Protein 6TN5 (pdb70)

Nearest PDB structures (foldseek):
  5nyi-assembly1_A  TM=1.001E+00  e=3.702E-40  Homo sapiens
  5j80-assembly1_A  TM=9.972E-01  e=3.288E-40  Homo sapiens
  6olx-assembly1_A  TM=9.906E-01  e=5.951E-40  Homo sapiens
  5h22-assembly1_A  TM=9.911E-01  e=5.608E-40  Mus musculus
  6u9a-assembly1_A  TM=9.902E-01  e=1.015E-39  Homo sapiens

B-factor: mean 17.55, std 8.77, range [8.18, 74.53]

Structure (mmCIF, N/CA/C/O backbone):
data_6TN5
#
_entry.id   6TN5
#
_cell.length_a   65.720
_cell.length_b   89.530
_cell.length_c   100.025
_cell.angle_alpha   90.000
_cell.angle_beta   90.000
_cell.angle_gamma   90.000
#
_symmetry.space_group_name_H-M   'I 2 2 2'
#
loop_
_entity.id
_entity.type
_entity.pdbx_description
1 polymer 'Heat shock protein HSP 90-alpha'
2 non-polymer ~{N}-(4-aminocarbonylphenyl)-~{N}-methyl-2,4-bis(oxidanyl)benzamide
3 non-polymer 'CHLORIDE ION'
4 water water
#
loop_
_atom_site.group_PDB
_atom_site.id
_atom_site.type_symbol
_atom_site.label_atom_id
_atom_site.label_alt_id
_atom_site.label_comp_id
_atom_site.label_asym_id
_atom_site.label_entity_id
_atom_site.label_seq_id
_atom_site.pdbx_PDB_ins_code
_atom_site.Cartn_x
_atom_site.Cartn_y
_atom_site.Cartn_z
_atom_site.occupancy
_atom_site.B_iso_or_equiv
_atom_site.auth_seq_id
_atom_site.auth_comp_id
_atom_site.auth_asym_id
_atom_site.auth_atom_id
_atom_site.pdbx_PDB_model_num
ATOM 1 N N . GLU A 1 10 ? 39.346 27.510 40.161 1.000 41.330 16 GLU AAA N 1
ATOM 2 C CA . GLU A 1 10 ? 38.151 27.295 39.295 1.000 38.480 16 GLU AAA CA 1
ATOM 3 C C . GLU A 1 10 ? 38.573 26.670 37.954 1.000 28.950 16 GLU AAA C 1
ATOM 4 O O . GLU A 1 10 ? 37.914 25.686 37.610 1.000 30.430 16 GLU AAA O 1
ATOM 16 N N . VAL A 1 11 ? 39.566 27.189 37.204 1.000 20.680 17 VAL AAA N 1
ATOM 17 C CA . VAL A 1 11 ? 39.861 26.597 35.847 1.000 17.130 17 VAL AAA CA 1
ATOM 18 C C . VAL A 1 11 ? 41.190 25.913 35.916 1.000 16.980 17 VAL AAA C 1
ATOM 19 O O . VAL A 1 11 ? 42.188 26.589 36.236 1.000 17.520 17 VAL AAA O 1
ATOM 32 N N . GLU A 1 12 ? 41.284 24.636 35.624 1.000 12.710 18 GLU AAA N 1
ATOM 33 C CA . GLU A 1 12 ? 42.543 23.877 35.537 1.000 12.500 18 GLU AAA CA 1
ATOM 34 C C . GLU A 1 12 ? 42.951 23.779 34.075 1.000 11.630 18 GLU AAA C 1
ATOM 35 O O . GLU A 1 12 ? 42.110 23.396 33.207 1.000 11.610 18 GLU AAA O 1
ATOM 47 N N . THR A 1 13 ? 44.215 24.022 33.762 1.000 11.280 19 THR AAA N 1
ATOM 48 C CA . THR A 1 13 ? 44.784 23.922 32.432 1.000 10.220 19 THR AAA CA 1
ATOM 49 C C . THR A 1 13 ? 45.750 22.781 32.410 1.000 10.040 19 THR AAA C 1
ATOM 50 O O . THR A 1 13 ? 46.639 22.689 33.285 1.000 10.280 19 THR AAA O 1
ATOM 61 N N . PHE A 1 14 ? 45.597 21.907 31.398 1.000 10.090 20 PHE AAA N 1
ATOM 62 C CA . PHE A 1 14 ? 46.409 20.705 31.234 1.000 10.090 20 PHE AAA CA 1
ATOM 63 C C . PHE A 1 14 ? 47.072 20.733 29.863 1.000 9.510 20 PHE AAA C 1
ATOM 64 O O . PHE A 1 14 ? 46.492 21.239 28.891 1.000 10.610 20 PHE AAA O 1
ATOM 81 N N . ALA A 1 15 ? 48.236 20.126 29.788 1.000 9.670 21 ALA AAA N 1
ATOM 82 C CA . ALA A 1 15 ? 48.889 19.828 28.517 1.000 9.800 21 ALA AAA CA 1
ATOM 83 C C . ALA A 1 15 ? 48.372 18.491 27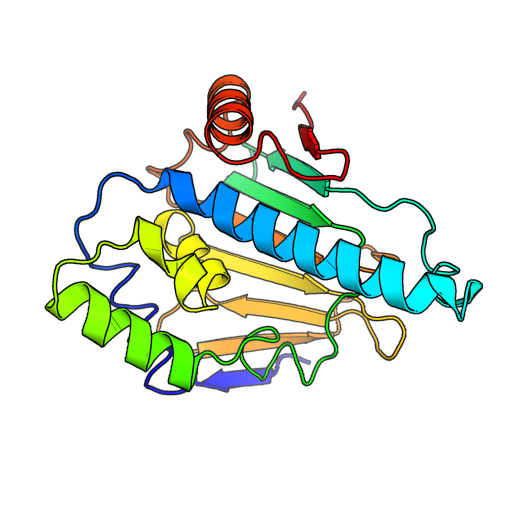.957 1.000 10.190 21 ALA AAA C 1
ATOM 84 O O . ALA A 1 15 ? 48.308 17.510 28.663 1.000 11.760 21 ALA AAA O 1
ATOM 91 N N . PHE A 1 16 ? 48.034 18.512 26.669 1.000 10.390 22 PHE AAA N 1
ATOM 92 C CA . PHE A 1 16 ? 47.815 17.214 25.998 1.000 10.560 22 PHE AAA CA 1
ATOM 93 C C . PHE A 1 16 ? 49.083 16.383 26.058 1.000 11.480 22 PHE AAA C 1
ATOM 94 O O . PHE A 1 16 ? 50.197 16.960 25.917 1.000 12.430 22 PHE AAA O 1
ATOM 111 N N . GLN A 1 17 ? 48.948 15.091 26.169 1.000 11.250 23 GLN AAA N 1
ATOM 112 C CA . GLN A 1 17 ? 50.088 14.213 25.880 1.000 12.310 23 GLN AAA CA 1
ATOM 113 C C . GLN A 1 17 ? 50.617 14.530 24.498 1.000 12.380 23 GLN AAA C 1
ATOM 114 O O . GLN A 1 17 ? 49.863 14.886 23.593 1.000 11.940 23 GLN AAA O 1
ATOM 128 N N . ALA A 1 18 ? 51.937 14.402 24.268 1.000 14.080 24 ALA AAA N 1
ATOM 129 C CA . ALA A 1 18 ? 52.547 14.813 23.003 1.000 14.370 24 ALA AAA CA 1
ATOM 130 C C . ALA A 1 18 ? 51.897 14.098 21.806 1.000 12.760 24 ALA AAA C 1
ATOM 131 O O . ALA A 1 18 ? 51.702 14.722 20.805 1.000 13.510 24 ALA AAA O 1
ATOM 138 N N . GLU A 1 19 ? 51.523 12.866 21.979 1.000 13.720 25 GLU AAA N 1
ATOM 139 C CA . GLU A 1 19 ? 50.963 12.090 20.861 1.000 14.810 25 GLU AAA CA 1
ATOM 140 C C . GLU A 1 19 ? 49.592 12.625 20.461 1.000 13.270 25 GLU AAA C 1
ATOM 141 O O . GLU A 1 19 ? 49.248 12.626 19.294 1.000 12.910 25 GLU AAA O 1
ATOM 153 N N . ILE A 1 20 ? 48.850 13.105 21.439 1.000 12.200 26 ILE AAA N 1
ATOM 154 C CA . ILE A 1 20 ? 47.511 13.665 21.197 1.000 11.630 26 ILE AAA CA 1
ATOM 155 C C . ILE A 1 20 ? 47.653 15.033 20.532 1.000 10.670 26 ILE AAA C 1
ATOM 156 O O . ILE A 1 20 ? 46.909 15.378 19.620 1.000 11.040 26 ILE AAA O 1
ATOM 172 N N . ALA A 1 21 ? 48.593 15.815 21.015 1.000 10.810 27 ALA AAA N 1
ATOM 173 C CA . ALA A 1 21 ? 48.872 17.081 20.345 1.000 10.810 27 ALA AAA CA 1
ATOM 174 C C . ALA A 1 21 ? 49.259 16.844 18.876 1.000 11.320 27 ALA AAA C 1
ATOM 175 O O . ALA A 1 21 ? 48.810 17.569 18.026 1.000 11.880 27 ALA AAA O 1
ATOM 182 N N . GLN A 1 22 ? 50.054 15.844 18.638 1.000 12.010 28 GLN AAA N 1
ATOM 183 C CA A GLN A 1 22 ? 50.430 15.562 17.239 0.500 12.370 28 GLN AAA CA 1
ATOM 184 C CA B GLN A 1 22 ? 50.463 15.414 17.274 0.500 13.270 28 GLN AAA CA 1
ATOM 185 C C . GLN A 1 22 ? 49.225 15.067 16.424 1.000 12.950 28 GLN AAA C 1
ATOM 186 O O . GLN A 1 22 ? 49.124 15.532 15.289 1.000 13.720 28 GLN AAA O 1
ATOM 212 N N . LEU A 1 23 ? 48.342 14.259 17.012 1.000 11.770 29 LEU AAA N 1
ATOM 213 C CA . LEU A 1 23 ? 47.087 13.853 16.327 1.000 12.260 29 LEU AAA CA 1
ATOM 214 C C . LEU A 1 23 ? 46.304 15.084 15.939 1.000 11.890 29 LEU AAA C 1
ATOM 215 O O . LEU A 1 23 ? 45.825 15.275 14.820 1.000 12.570 29 LEU AAA O 1
ATOM 231 N N . MET A 1 24 ? 46.128 15.999 16.890 1.000 10.700 30 MET AAA N 1
ATOM 232 C CA . MET A 1 24 ? 45.322 17.183 16.629 1.000 11.050 30 MET AAA CA 1
ATOM 233 C C . MET A 1 24 ? 45.945 18.023 15.522 1.000 12.060 30 MET AAA C 1
ATOM 234 O O . MET A 1 24 ? 45.221 18.570 14.688 1.000 12.320 30 MET AAA O 1
ATOM 248 N N . SER A 1 25 ? 47.258 18.267 15.586 1.000 13.320 31 SER AAA N 1
ATOM 249 C CA A SER A 1 25 ? 47.991 19.021 14.541 0.330 12.710 31 SER AAA CA 1
ATOM 250 C CA B SER A 1 25 ? 47.837 19.127 14.525 0.330 13.130 31 SER AAA CA 1
ATOM 251 C CA C SER A 1 25 ? 48.026 19.002 14.549 0.330 13.920 31 SER AAA CA 1
ATOM 252 C C . SER A 1 25 ? 47.797 18.385 13.168 1.000 12.950 31 SER AAA C 1
ATOM 253 O O . SER A 1 25 ? 47.574 19.129 12.209 1.000 14.310 31 SER AAA O 1
ATOM 273 N N . LEU A 1 26 ? 47.856 17.080 13.141 1.000 12.980 32 LEU AAA N 1
ATOM 274 C CA . LEU A 1 26 ? 47.686 16.340 11.848 1.000 14.410 32 LEU AAA CA 1
ATOM 275 C C . LEU A 1 26 ? 46.277 16.603 11.321 1.000 16.140 32 LE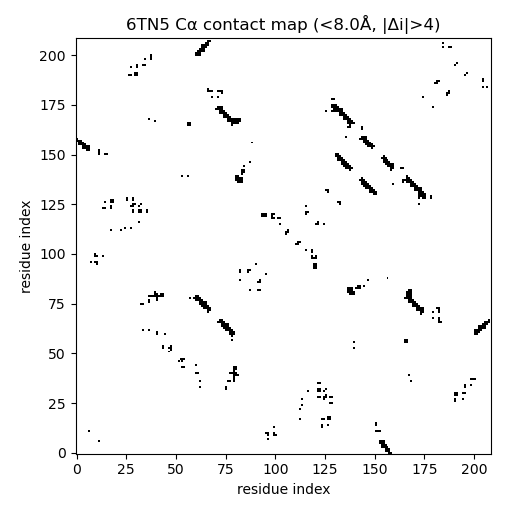U AAA C 1
ATOM 276 O O . LEU A 1 26 ? 46.077 16.935 10.143 1.000 16.460 32 LEU AAA O 1
ATOM 292 N N . ILE A 1 27 ? 45.267 16.537 12.179 1.000 13.020 33 ILE AAA N 1
ATOM 293 C CA . ILE A 1 27 ? 43.858 16.754 11.761 1.000 13.760 33 ILE AAA CA 1
ATOM 294 C C . ILE A 1 27 ? 43.686 18.177 11.303 1.000 13.680 33 ILE AAA C 1
ATOM 295 O O . ILE A 1 27 ? 42.966 18.438 10.308 1.000 13.530 33 ILE AAA O 1
ATOM 311 N N . ILE A 1 28 ? 44.285 19.153 11.967 1.000 13.590 34 ILE AAA N 1
ATOM 312 C CA . ILE A 1 28 ? 44.114 20.579 11.635 1.000 14.590 34 ILE AAA CA 1
ATOM 313 C C . ILE A 1 28 ? 44.906 20.959 10.388 1.000 15.540 34 ILE AAA C 1
ATOM 314 O O . ILE A 1 28 ? 44.402 21.847 9.659 1.000 18.350 34 ILE AAA O 1
ATOM 330 N N . ASN A 1 29 ? 46.073 20.367 10.191 1.000 16.500 35 ASN AAA N 1
ATOM 331 C CA . ASN A 1 29 ? 47.000 20.908 9.152 1.000 17.760 35 ASN AAA CA 1
ATOM 332 C C . ASN A 1 29 ? 46.968 20.106 7.873 1.000 20.650 35 ASN AAA C 1
ATOM 333 O O . ASN A 1 29 ? 47.437 20.668 6.849 1.000 23.730 35 ASN AAA O 1
ATOM 344 N N . THR A 1 30 ? 46.488 18.888 7.853 1.000 16.090 36 THR AAA N 1
ATOM 345 C CA . THR A 1 30 ? 46.495 18.014 6.654 1.000 17.020 36 THR AAA CA 1
ATOM 346 C C . THR A 1 30 ? 45.451 18.547 5.683 1.000 17.740 36 THR AAA C 1
ATOM 347 O O . THR A 1 30 ? 44.301 18.763 6.077 1.000 16.180 36 THR AAA O 1
ATOM 358 N N . PHE A 1 31 ? 45.794 18.625 4.403 1.000 17.470 37 PHE AAA N 1
ATOM 359 C CA . PHE A 1 31 ? 44.793 18.904 3.354 1.000 16.050 37 PHE AAA CA 1
ATOM 360 C C . PHE A 1 31 ? 43.988 17.633 3.143 1.000 14.720 37 PHE AAA C 1
ATOM 361 O O . PHE A 1 31 ? 44.469 16.537 2.809 1.000 16.790 37 PHE AAA O 1
ATOM 378 N N . TYR A 1 32 ? 42.683 17.765 3.461 1.000 14.660 38 TYR AAA N 1
ATOM 379 C CA A TYR A 1 32 ? 41.779 16.616 3.420 0.500 13.670 38 TYR AAA CA 1
ATOM 380 C CA B TYR A 1 32 ? 41.764 16.601 3.434 0.500 15.120 38 TYR AAA CA 1
ATOM 381 C C . TYR A 1 32 ? 40.345 17.142 3.289 1.000 13.380 38 TYR AAA C 1
ATOM 382 O O . TYR A 1 32 ? 39.742 17.715 4.231 1.000 14.500 38 TYR AAA O 1
ATOM 416 N N . SER A 1 33 ? 39.692 16.931 2.140 1.000 12.680 39 SER AAA N 1
ATOM 417 C CA . SER A 1 33 ? 38.453 17.608 1.786 1.000 11.820 39 SER AAA CA 1
ATOM 418 C C . SER A 1 33 ? 37.254 16.963 2.461 1.000 11.270 39 SER AAA C 1
ATOM 419 O O . SER A 1 33 ? 36.280 17.721 2.655 1.000 12.560 39 SER AAA O 1
ATOM 427 N N . ASN A 1 34 ? 37.294 15.706 2.813 1.000 11.620 40 ASN AAA N 1
ATOM 428 C CA . ASN A 1 34 ? 36.110 14.930 3.284 1.000 12.220 40 ASN AAA CA 1
ATOM 429 C C . ASN A 1 34 ? 35.873 15.166 4.801 1.000 10.690 40 ASN AAA C 1
ATOM 430 O O . ASN A 1 34 ? 35.854 14.219 5.564 1.000 11.780 40 ASN AAA O 1
ATOM 441 N N . LYS A 1 35 ? 35.697 16.425 5.123 1.000 10.490 41 LYS AAA N 1
ATOM 442 C CA . LYS A 1 35 ? 35.539 16.824 6.547 1.000 10.780 41 LYS AAA CA 1
ATOM 443 C C . LYS A 1 35 ? 34.231 16.328 7.147 1.000 11.430 41 LYS AAA C 1
ATOM 444 O O . LYS A 1 35 ? 34.194 16.214 8.409 1.000 11.160 41 LYS AAA O 1
ATOM 463 N N . GLU A 1 36 ? 33.213 16.048 6.382 1.000 10.800 42 GLU AAA N 1
ATOM 464 C CA . GLU A 1 36 ? 31.885 15.763 6.934 1.000 10.990 42 GLU AAA CA 1
ATOM 465 C C . GLU A 1 36 ? 31.890 14.560 7.845 1.000 10.450 42 GLU AAA C 1
ATOM 466 O O . GLU A 1 36 ? 30.919 14.400 8.601 1.000 10.720 42 GLU AAA O 1
ATOM 478 N N . ILE A 1 37 ? 32.847 13.682 7.771 1.000 10.850 43 ILE AAA N 1
ATOM 479 C CA . ILE A 1 37 ? 32.892 12.489 8.613 1.000 10.920 43 ILE AAA CA 1
ATOM 480 C C . ILE A 1 37 ? 32.995 12.853 10.100 1.000 9.490 43 ILE AAA C 1
ATOM 481 O O . ILE A 1 37 ? 32.750 11.952 10.933 1.000 9.820 43 ILE AAA O 1
ATOM 497 N N . PHE A 1 38 ? 33.314 14.084 10.452 1.000 8.910 44 PHE AAA N 1
ATOM 498 C CA . PHE A 1 38 ? 33.324 14.428 11.902 1.000 9.710 44 PHE AAA CA 1
ATOM 499 C C . PHE A 1 38 ? 31.993 14.065 12.544 1.000 8.820 44 PHE AAA C 1
ATOM 500 O O . PHE A 1 38 ? 31.969 13.600 13.712 1.000 9.620 44 PHE AAA O 1
ATOM 517 N N . LEU A 1 39 ? 30.895 14.248 11.807 1.000 8.720 45 LEU AAA N 1
ATOM 518 C CA . LEU A 1 39 ? 29.593 14.114 12.456 1.000 8.760 45 LEU AAA CA 1
ATOM 519 C C . LEU A 1 39 ? 29.319 12.640 12.709 1.000 9.560 45 LEU AAA C 1
ATOM 520 O O . LEU A 1 39 ? 28.825 12.254 13.776 1.000 10.600 45 LEU AAA O 1
ATOM 536 N N . ARG A 1 40 ? 29.697 11.776 11.773 1.000 10.350 46 ARG AAA N 1
ATOM 537 C CA . ARG A 1 40 ? 29.565 10.339 11.987 1.000 10.810 46 ARG AAA CA 1
ATOM 538 C C . ARG A 1 40 ? 30.354 9.894 13.208 1.000 10.090 46 ARG AAA C 1
ATOM 539 O O . ARG A 1 40 ? 29.895 9.025 13.947 1.000 10.180 46 ARG AAA O 1
ATOM 560 N N . GLU A 1 41 ? 31.556 10.435 13.360 1.000 9.120 47 GLU AAA N 1
ATOM 561 C CA . GLU A 1 41 ? 32.408 10.008 14.454 1.000 9.530 47 GLU AAA CA 1
ATOM 562 C C . GLU A 1 41 ? 31.812 10.415 15.797 1.000 8.580 47 GLU AAA C 1
ATOM 563 O O . GLU A 1 41 ? 31.881 9.637 16.739 1.000 9.570 47 GLU AAA O 1
ATOM 575 N N . LEU A 1 42 ? 31.285 11.632 15.872 1.000 8.610 48 LEU AAA N 1
ATOM 576 C CA . LEU A 1 42 ? 30.705 12.096 17.154 1.000 8.950 48 LEU AAA CA 1
ATOM 577 C C . LEU A 1 42 ? 29.399 11.374 17.431 1.000 8.890 48 LEU AAA C 1
ATOM 578 O O . LEU A 1 42 ? 29.141 10.992 18.590 1.000 9.400 48 LEU AAA O 1
ATOM 594 N N . ILE A 1 43 ? 28.585 11.104 16.410 1.000 9.190 49 ILE AAA N 1
ATOM 595 C CA . ILE A 1 43 ? 27.353 10.303 16.618 1.000 9.520 49 ILE AAA CA 1
ATOM 596 C C . ILE A 1 43 ? 27.731 8.896 17.038 1.000 9.590 49 ILE AAA C 1
ATOM 597 O O . ILE A 1 43 ? 27.048 8.313 17.913 1.000 9.760 49 ILE AAA O 1
ATOM 613 N N . SER A 1 44 ? 28.780 8.319 16.451 1.000 9.100 50 SER AAA N 1
ATOM 614 C CA . SER A 1 44 ? 29.242 6.979 16.877 1.000 10.230 50 SER AAA CA 1
ATOM 615 C C . SER A 1 44 ? 29.603 6.993 18.363 1.000 10.350 50 SER AAA C 1
ATOM 616 O O . SER A 1 44 ? 29.258 6.086 19.100 1.000 10.130 50 SER AAA O 1
ATOM 624 N N . ASN A 1 45 ? 30.378 7.987 18.790 1.000 9.680 51 ASN AAA N 1
ATOM 625 C CA . ASN A 1 45 ? 30.717 8.067 20.217 1.000 10.000 51 ASN AAA CA 1
ATOM 626 C C . ASN A 1 45 ? 29.468 8.144 21.106 1.000 9.680 51 ASN AAA C 1
ATOM 627 O O . ASN A 1 45 ? 29.382 7.487 22.109 1.000 9.330 51 ASN AAA O 1
ATOM 638 N N . SER A 1 46 ? 28.515 8.965 20.688 1.000 8.850 52 SER AAA N 1
ATOM 639 C CA . SER A 1 46 ? 27.255 9.089 21.425 1.000 9.230 52 SER AAA CA 1
ATOM 640 C C . SER A 1 46 ? 26.560 7.742 21.504 1.000 10.130 52 SER AAA C 1
ATOM 641 O O . SER A 1 46 ? 26.068 7.387 22.592 1.000 10.040 52 SER AAA O 1
AT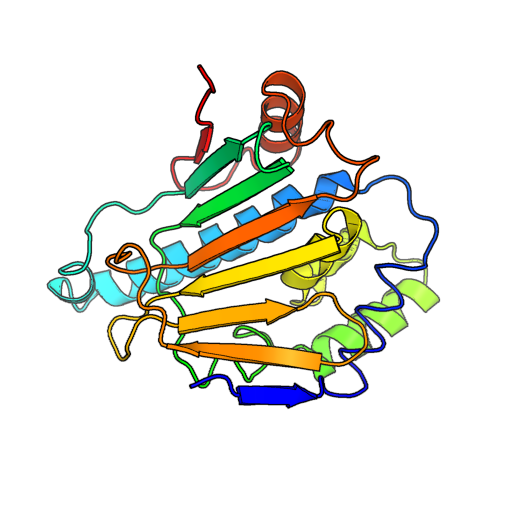OM 649 N N . SER A 1 47 ? 26.443 7.053 20.373 1.000 9.250 53 SER AAA N 1
ATOM 650 C CA . SER A 1 47 ? 25.779 5.721 20.355 1.000 10.480 53 SER AAA CA 1
ATOM 651 C C . SER A 1 47 ? 26.523 4.798 21.332 1.000 10.180 53 SER AAA C 1
ATOM 652 O O . SER A 1 47 ? 25.8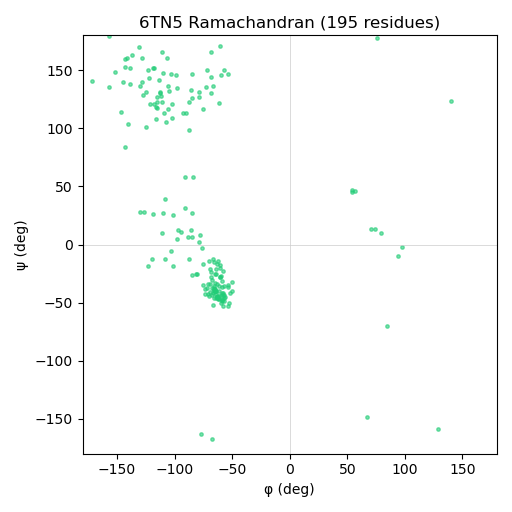76 4.063 22.090 1.000 10.500 53 SER AAA O 1
ATOM 660 N N . ASP A 1 48 ? 27.843 4.809 21.329 1.000 10.080 54 ASP AAA N 1
ATOM 661 C CA . ASP A 1 48 ? 28.561 3.920 22.214 1.000 10.770 54 ASP AAA CA 1
ATOM 662 C C . ASP A 1 48 ? 28.285 4.270 23.683 1.000 10.940 54 ASP AAA C 1
ATOM 663 O O . ASP A 1 48 ? 28.151 3.373 24.539 1.000 11.210 54 ASP AAA O 1
ATOM 672 N N . ALA A 1 49 ? 28.217 5.550 24.014 1.000 9.700 55 ALA AAA N 1
ATOM 673 C CA . ALA A 1 49 ? 27.893 5.983 25.368 1.000 9.850 55 ALA AAA CA 1
ATOM 674 C C . ALA A 1 49 ? 26.477 5.619 25.787 1.000 9.270 55 ALA AAA C 1
ATOM 675 O O . ALA A 1 49 ? 26.213 5.275 26.940 1.000 9.730 55 ALA AAA O 1
ATOM 682 N N . LEU A 1 50 ? 25.564 5.679 24.845 1.000 9.380 56 LEU AAA N 1
ATOM 683 C CA . LEU A 1 50 ? 24.165 5.293 25.082 1.000 10.350 56 LEU AAA CA 1
ATOM 684 C C . LEU A 1 50 ? 24.099 3.767 25.291 1.000 10.180 56 LEU AAA C 1
ATOM 685 O O . LEU A 1 50 ? 23.405 3.331 26.206 1.000 10.620 56 LEU AAA O 1
ATOM 701 N N . ASP A 1 51 ? 24.845 3.005 24.517 1.000 10.040 57 ASP AAA N 1
ATOM 702 C CA . ASP A 1 51 ? 24.846 1.534 24.726 1.000 10.400 57 ASP AAA CA 1
ATOM 703 C C . ASP A 1 51 ? 25.370 1.264 26.132 1.000 11.120 57 ASP AAA C 1
ATOM 704 O O . ASP A 1 51 ? 24.875 0.311 26.796 1.000 11.480 57 ASP AAA O 1
ATOM 713 N N . LYS A 1 52 ? 26.381 1.977 26.623 1.000 10.630 58 LYS AAA N 1
ATOM 714 C CA . LYS A 1 52 ? 26.966 1.717 27.941 1.000 11.750 58 LYS AAA CA 1
ATOM 715 C C . LYS A 1 52 ? 25.970 1.971 29.047 1.000 10.870 58 LYS AAA C 1
ATOM 716 O O . LYS A 1 52 ? 25.790 1.080 29.930 1.000 12.640 58 LYS AAA O 1
ATOM 735 N N . ILE A 1 53 ? 25.226 3.067 29.049 1.000 11.310 59 ILE AAA N 1
ATOM 736 C CA . ILE A 1 53 ? 24.229 3.262 30.111 1.000 12.070 59 ILE AAA CA 1
ATOM 737 C C . ILE A 1 53 ? 23.070 2.295 29.917 1.000 12.170 59 ILE AAA C 1
ATOM 738 O O . ILE A 1 53 ? 22.582 1.817 30.946 1.000 13.400 59 ILE AAA O 1
ATOM 754 N N . ARG A 1 54 ? 22.694 1.956 28.720 1.000 11.720 60 ARG AAA N 1
ATOM 755 C CA . ARG A 1 54 ? 21.660 0.927 28.508 1.000 12.580 60 ARG AAA CA 1
ATOM 756 C C . ARG A 1 54 ? 22.129 -0.351 29.176 1.000 13.150 60 ARG AAA C 1
ATOM 757 O O . ARG A 1 54 ? 21.329 -0.978 29.921 1.000 13.840 60 ARG AAA O 1
ATOM 778 N N . TYR A 1 55 ? 23.311 -0.815 28.891 1.000 11.840 61 TYR AAA N 1
ATOM 779 C CA . TYR A 1 55 ? 23.755 -2.113 29.426 1.000 12.760 61 TYR AAA CA 1
ATOM 780 C C . TYR A 1 55 ? 23.756 -2.001 30.934 1.000 14.120 61 TYR AAA C 1
ATOM 781 O O . TYR A 1 55 ? 23.293 -2.960 31.595 1.000 14.460 61 TYR AAA O 1
ATOM 799 N N . GLU A 1 56 ? 24.300 -0.963 31.534 1.000 13.650 62 GLU AAA N 1
ATOM 800 C CA . GLU A 1 56 ? 24.308 -0.842 33.031 1.000 15.330 62 GLU AAA CA 1
ATOM 801 C C . GLU A 1 56 ? 22.875 -0.853 33.545 1.000 15.520 62 GLU AAA C 1
ATOM 802 O O . GLU A 1 56 ? 22.614 -1.537 34.615 1.000 16.710 62 GLU AAA O 1
ATOM 814 N N . SER A 1 57 ? 21.921 -0.269 32.878 1.000 14.540 63 SER AAA N 1
ATOM 815 C CA . SER A 1 57 ? 20.528 -0.171 33.359 1.000 16.460 63 SER AAA CA 1
ATOM 816 C C . SER A 1 57 ? 19.861 -1.553 33.350 1.000 17.890 63 SER AAA C 1
ATOM 817 O O . SER A 1 57 ? 18.849 -1.731 34.043 1.000 18.260 63 SER AAA O 1
ATOM 825 N N . LEU A 1 58 ? 20.354 -2.517 32.593 1.000 15.830 64 LEU AAA N 1
ATOM 826 C CA . LEU A 1 58 ? 19.675 -3.836 32.477 1.000 17.900 64 LEU AAA CA 1
ATOM 827 C C . LEU A 1 58 ? 19.676 -4.505 33.841 1.000 20.920 64 LEU AAA C 1
ATOM 828 O O . LEU A 1 58 ? 18.717 -5.259 34.119 1.000 24.100 64 LEU AAA O 1
ATOM 844 N N . THR A 1 59 ? 20.699 -4.309 34.621 1.000 19.370 65 THR AAA N 1
ATOM 845 C CA . THR A 1 59 ? 20.837 -4.951 35.950 1.000 23.100 65 THR AAA CA 1
ATOM 846 C C . THR A 1 59 ? 20.639 -3.945 37.081 1.000 26.660 65 THR AAA C 1
ATOM 847 O O . THR A 1 59 ? 20.452 -4.389 38.219 1.000 26.830 65 THR AAA O 1
ATOM 858 N N . ASP A 1 60 ? 20.621 -2.641 36.811 1.000 24.160 66 ASP AAA N 1
ATOM 859 C CA . ASP A 1 60 ? 20.405 -1.595 37.852 1.000 22.220 66 ASP AAA CA 1
ATOM 860 C C . ASP A 1 60 ? 19.568 -0.480 37.254 1.000 22.510 66 ASP AAA C 1
ATOM 861 O O . ASP A 1 60 ? 20.135 0.514 36.740 1.000 21.760 66 ASP AAA O 1
ATOM 870 N N . PRO A 1 61 ? 18.227 -0.602 37.238 1.000 23.960 67 PRO AAA N 1
ATOM 871 C CA . PRO A 1 61 ? 17.384 0.393 36.607 1.000 24.210 67 PRO AAA CA 1
ATOM 872 C C . PRO A 1 61 ? 17.605 1.784 37.215 1.000 21.190 67 PRO AAA C 1
ATOM 873 O O . PRO A 1 61 ? 17.238 2.712 36.555 1.000 22.170 67 PRO AAA O 1
ATOM 884 N N . SER A 1 62 ? 18.108 1.886 38.446 1.000 22.790 68 SER AAA N 1
ATOM 885 C CA . SER A 1 62 ? 18.274 3.191 39.140 1.000 21.490 68 SER AAA CA 1
ATOM 886 C C . SER A 1 62 ? 19.329 4.022 38.401 1.000 19.240 68 SER AAA C 1
ATOM 887 O O . SER A 1 62 ? 19.381 5.247 38.589 1.000 19.130 68 SER AAA O 1
ATOM 895 N N . LYS A 1 63 ? 20.102 3.376 37.520 1.000 19.400 69 LYS AAA N 1
ATOM 896 C CA . LYS A 1 63 ? 21.097 4.118 36.693 1.000 18.690 69 LYS AAA CA 1
ATOM 897 C C . LYS A 1 63 ? 20.357 5.082 35.768 1.000 17.250 69 LYS AAA C 1
ATOM 898 O O . LYS A 1 63 ? 21.012 6.040 35.286 1.000 16.870 69 LYS AAA O 1
ATOM 917 N N . LEU A 1 64 ? 19.097 4.899 35.463 1.000 15.840 70 LEU AAA N 1
ATOM 918 C CA . LEU A 1 64 ? 18.304 5.791 34.603 1.000 17.120 70 LEU AAA CA 1
ATOM 919 C C . LEU A 1 64 ? 17.467 6.781 35.423 1.000 15.250 70 LEU AAA C 1
ATOM 920 O O . LEU A 1 64 ? 16.773 7.546 34.810 1.000 17.750 70 LEU AAA O 1
ATOM 936 N N . ASP A 1 65 ? 17.739 6.893 36.717 1.000 18.910 71 ASP AAA N 1
ATOM 937 C CA . ASP A 1 65 ? 17.021 7.909 37.540 1.000 18.990 71 ASP AAA CA 1
ATOM 938 C C . ASP A 1 65 ? 17.392 9.324 37.065 1.000 18.800 71 ASP AAA C 1
ATOM 939 O O . ASP A 1 65 ? 16.607 10.226 37.202 1.000 20.740 71 ASP AAA O 1
ATOM 948 N N . SER A 1 66 ? 18.574 9.478 36.446 1.000 17.320 72 SER AAA N 1
ATOM 949 C CA . SER A 1 66 ? 19.105 10.742 35.884 1.000 17.740 72 SER AAA CA 1
ATOM 950 C C . SER A 1 66 ? 18.587 10.995 34.471 1.000 17.550 72 SER AAA C 1
ATOM 951 O O . SER A 1 66 ? 19.041 11.945 33.822 1.000 21.470 72 SER AAA O 1
ATOM 959 N N . GLY A 1 67 ? 17.670 10.182 33.978 1.000 16.380 73 GLY AAA N 1
ATOM 960 C CA . GLY A 1 67 ? 16.980 10.337 32.709 1.000 18.860 73 GLY AAA CA 1
ATOM 961 C C . GLY A 1 67 ? 16.802 9.008 31.976 1.000 20.100 73 GLY AAA C 1
ATOM 962 O O . GLY A 1 67 ? 17.757 8.294 31.769 1.000 16.790 73 GLY AAA O 1
ATOM 966 N N . LYS A 1 68 ? 15.574 8.625 31.643 1.000 18.740 74 LYS AAA N 1
ATOM 967 C CA . LYS A 1 68 ? 15.278 7.328 31.026 1.000 19.700 74 LYS AAA CA 1
ATOM 968 C C . LYS A 1 68 ? 15.463 7.394 29.499 1.000 16.980 74 LYS AAA C 1
ATOM 969 O O . LYS A 1 68 ? 15.714 6.374 28.876 1.000 19.250 74 LYS AAA O 1
ATOM 978 N N . GLU A 1 69 ? 15.318 8.569 28.917 1.000 17.050 75 GLU AAA N 1
ATOM 979 C CA . GLU A 1 69 ? 15.312 8.658 27.450 1.000 16.730 75 GLU AAA CA 1
ATOM 980 C C . GLU A 1 69 ? 16.754 8.588 26.914 1.000 14.270 75 GLU AAA C 1
ATOM 981 O O . GLU A 1 69 ? 17.579 9.294 27.431 1.000 16.910 75 GLU AAA O 1
ATOM 993 N N . LEU A 1 70 ? 16.982 7.701 26.001 1.000 12.280 76 LEU AAA N 1
ATOM 994 C CA . LEU A 1 70 ? 18.286 7.457 25.355 1.000 12.440 76 LEU AAA CA 1
ATOM 995 C C . LEU A 1 70 ? 18.225 7.988 23.943 1.000 11.070 76 LEU AAA C 1
ATOM 996 O O . LEU A 1 70 ? 17.592 7.420 23.072 1.000 12.440 76 LEU AAA O 1
ATOM 1012 N N . HIS A 1 71 ? 18.864 9.121 23.677 1.000 10.760 77 HIS AAA N 1
ATOM 1013 C CA A HIS A 1 71 ? 18.807 9.689 22.320 0.500 10.540 77 HIS AAA CA 1
ATOM 1014 C CA B HIS A 1 71 ? 18.675 9.861 22.408 0.500 10.880 77 HIS AAA CA 1
ATOM 1015 C C . HIS A 1 71 ? 19.901 10.736 22.113 1.000 9.540 77 HIS AAA C 1
ATOM 1016 O O . HIS A 1 71 ? 20.701 10.985 23.022 1.000 9.700 77 HIS AAA O 1
ATOM 1044 N N .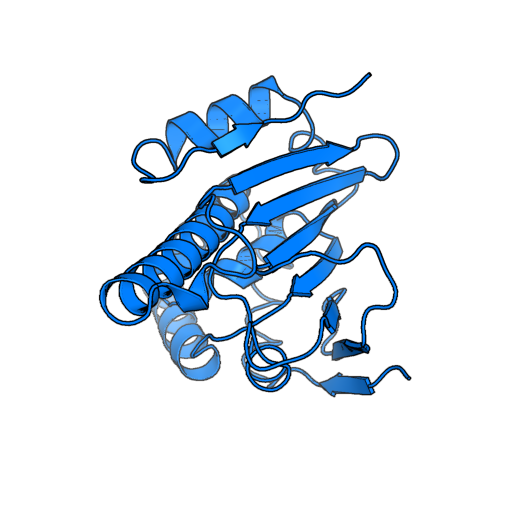 ILE A 1 72 ? 19.908 11.237 20.912 1.000 8.930 78 ILE AAA N 1
ATOM 1045 C CA . ILE A 1 72 ? 20.890 12.173 20.375 1.000 8.750 78 ILE AAA CA 1
ATOM 1046 C C . ILE A 1 72 ? 20.174 13.381 19.787 1.000 8.740 78 ILE AAA C 1
ATOM 1047 O O . ILE A 1 72 ? 19.293 13.185 18.948 1.000 10.510 78 ILE AAA O 1
ATOM 1063 N N . ASN A 1 73 ? 20.561 14.579 20.176 1.000 8.770 79 ASN AAA N 1
ATOM 1064 C CA . ASN A 1 73 ? 20.055 15.810 19.560 1.000 8.560 79 ASN AAA CA 1
ATOM 1065 C C . ASN A 1 73 ? 21.170 16.509 18.823 1.000 8.180 79 ASN AAA C 1
ATOM 1066 O O . ASN A 1 73 ? 22.290 16.581 19.373 1.000 9.300 79 ASN AAA O 1
ATOM 1077 N N . LEU A 1 74 ? 20.844 17.065 17.695 1.000 8.540 80 LEU AAA N 1
ATOM 1078 C CA . LEU A 1 74 ? 21.763 17.867 16.870 1.000 8.310 80 LEU AAA CA 1
ATOM 1079 C C . LEU A 1 74 ? 21.205 19.289 16.853 1.000 8.780 80 LEU AAA C 1
ATOM 1080 O O . LEU A 1 74 ? 20.067 19.482 16.376 1.000 9.840 80 LEU AAA O 1
ATOM 1096 N N . ILE A 1 75 ? 21.938 20.220 17.367 1.000 8.430 81 ILE AAA N 1
ATOM 1097 C CA . ILE A 1 75 ? 21.407 21.588 17.601 1.000 9.390 81 ILE AAA CA 1
ATOM 1098 C C . ILE A 1 75 ? 22.318 22.571 16.896 1.000 9.430 81 ILE AAA C 1
ATOM 1099 O O . ILE A 1 75 ? 23.377 22.937 17.428 1.000 10.500 81 ILE AAA O 1
ATOM 1115 N N . PRO A 1 76 ? 21.921 23.069 15.725 1.000 10.730 82 PRO AAA N 1
ATOM 1116 C CA . PRO A 1 76 ? 22.685 24.132 15.076 1.000 10.470 82 PRO AAA CA 1
ATOM 1117 C C . PRO A 1 76 ? 22.265 25.496 15.616 1.000 11.780 82 PRO AAA C 1
ATOM 1118 O O . PRO A 1 76 ? 21.064 25.672 15.892 1.000 12.740 82 PRO AAA O 1
ATOM 1129 N N . ASN A 1 77 ? 23.195 26.417 15.700 1.000 11.730 83 ASN AAA N 1
ATOM 1130 C CA . ASN A 1 77 ? 22.886 27.812 16.125 1.000 13.880 83 ASN AAA CA 1
ATOM 1131 C C . ASN A 1 77 ? 23.745 28.720 15.243 1.000 13.910 83 ASN AAA C 1
ATOM 1132 O O . ASN A 1 77 ? 24.962 28.846 15.441 1.000 13.990 83 ASN AAA O 1
ATOM 1143 N N . LYS A 1 78 ? 23.141 29.339 14.256 1.000 15.640 84 LYS AAA N 1
ATOM 1144 C CA A LYS A 1 78 ? 23.890 30.177 13.285 0.500 16.670 84 LYS AAA CA 1
ATOM 1145 C CA B LYS A 1 78 ? 23.882 30.178 13.279 0.500 17.380 84 LYS AAA CA 1
ATOM 1146 C C . LYS A 1 78 ? 24.306 31.495 13.932 1.000 17.900 84 LYS AAA C 1
ATOM 1147 O O . LYS A 1 78 ? 25.305 32.020 13.472 1.000 21.620 84 LYS AAA O 1
ATOM 1183 N N . GLN A 1 79 ? 23.609 31.950 14.960 1.000 19.400 85 GLN AAA N 1
ATOM 1184 C CA . GLN A 1 79 ? 24.017 33.211 15.656 1.000 20.870 85 GLN AAA CA 1
ATOM 1185 C C . GLN A 1 79 ? 25.360 32.997 16.348 1.000 22.790 85 GLN AAA C 1
ATOM 1186 O O . GLN A 1 79 ? 26.230 33.867 16.297 1.000 23.830 85 GLN AAA O 1
ATOM 1200 N N . ASP A 1 80 ? 25.509 31.874 17.047 1.000 17.930 86 ASP AAA N 1
ATOM 1201 C CA . ASP A 1 80 ? 26.700 31.518 17.857 1.000 18.310 86 ASP AAA CA 1
ATOM 1202 C C . ASP A 1 80 ? 27.753 30.799 16.986 1.000 15.290 86 ASP AAA C 1
ATOM 1203 O O . ASP A 1 80 ? 28.878 30.602 17.442 1.000 15.770 86 ASP AAA O 1
ATOM 1212 N N . ARG A 1 81 ? 27.387 30.395 15.799 1.000 14.550 87 ARG AAA N 1
ATOM 1213 C CA . ARG A 1 81 ? 28.209 29.562 14.890 1.000 13.840 87 ARG AAA CA 1
ATOM 1214 C C . ARG A 1 81 ? 28.622 28.254 15.556 1.000 13.240 87 ARG AAA C 1
ATOM 1215 O O . ARG A 1 81 ? 29.789 27.851 15.499 1.000 13.440 87 ARG AAA O 1
ATOM 1236 N N . THR A 1 82 ? 27.662 27.608 16.184 1.000 12.080 88 THR AAA N 1
ATOM 1237 C CA . THR A 1 82 ? 27.900 26.347 16.895 1.000 11.670 88 THR AAA CA 1
ATOM 1238 C C . THR A 1 82 ? 27.014 25.246 16.348 1.000 10.860 88 THR AAA C 1
ATOM 1239 O O . THR A 1 82 ? 25.829 25.453 16.064 1.000 11.200 88 THR AAA O 1
ATOM 1250 N N . LEU A 1 83 ? 27.580 24.052 16.300 1.000 9.960 89 LEU AAA N 1
ATOM 1251 C CA . LEU A 1 83 ? 26.806 22.809 16.139 1.000 9.980 89 LEU AAA CA 1
ATOM 1252 C C . LEU A 1 83 ? 27.002 22.023 17.400 1.000 9.780 89 LEU AAA C 1
ATOM 1253 O O . LEU A 1 83 ? 28.143 21.703 17.739 1.000 9.400 89 LEU AAA O 1
ATOM 1269 N N . THR A 1 84 ? 25.938 21.687 18.089 1.000 9.510 90 THR AAA N 1
ATOM 1270 C CA . THR A 1 84 ? 25.997 20.951 19.355 1.000 9.290 90 THR AAA CA 1
ATOM 1271 C C . THR A 1 84 ? 25.424 19.564 19.200 1.000 9.250 90 THR AAA C 1
ATOM 1272 O O . THR A 1 84 ? 24.350 19.415 18.615 1.000 10.570 90 THR AAA O 1
ATOM 1283 N N . ILE A 1 85 ? 26.146 18.568 19.596 1.000 9.230 91 ILE AAA N 1
ATOM 1284 C CA . ILE A 1 85 ? 25.710 17.168 19.593 1.000 9.600 91 ILE AAA CA 1
ATOM 1285 C C . ILE A 1 85 ? 25.506 16.761 21.035 1.000 8.850 91 ILE AAA C 1
ATOM 1286 O O . ILE A 1 85 ? 26.474 16.701 21.811 1.000 9.680 91 ILE AAA O 1
ATOM 1302 N N . VAL A 1 86 ? 24.291 16.491 21.429 1.000 9.040 92 VAL AAA N 1
ATOM 1303 C CA . VAL A 1 86 ? 23.921 16.152 22.815 1.000 9.610 92 VAL AAA CA 1
ATOM 1304 C C . VAL A 1 86 ? 23.460 14.722 22.877 1.000 9.370 92 VAL AAA C 1
ATOM 1305 O O . VAL A 1 86 ? 22.621 14.331 22.056 1.000 10.440 92 VAL AAA O 1
ATOM 1318 N N . ASP A 1 87 ? 23.969 13.956 23.796 1.000 8.790 93 ASP AAA N 1
ATOM 1319 C CA . ASP A 1 87 ? 23.459 12.596 24.032 1.000 8.970 93 ASP AAA CA 1
ATOM 1320 C C . ASP A 1 87 ? 23.144 12.445 25.497 1.000 9.670 93 ASP AAA C 1
ATOM 1321 O O . ASP A 1 87 ? 23.718 13.146 26.359 1.000 10.180 93 ASP AAA O 1
ATOM 1330 N N . THR A 1 88 ? 22.318 11.465 25.804 1.000 9.290 94 THR AAA N 1
ATOM 1331 C CA . THR A 1 88 ? 21.985 11.085 27.173 1.000 9.720 94 THR AAA CA 1
ATOM 1332 C C . THR A 1 88 ? 22.636 9.752 27.524 1.000 9.730 94 THR AAA C 1
ATOM 1333 O O . THR A 1 88 ? 22.083 8.906 28.244 1.000 10.540 94 THR AAA O 1
ATOM 1344 N N . GLY A 1 89 ? 23.858 9.572 27.067 1.000 9.580 95 GLY AAA N 1
ATOM 1345 C CA . GLY A 1 89 ? 24.608 8.389 27.423 1.000 9.690 95 GLY AAA CA 1
ATOM 1346 C C . GLY A 1 89 ? 25.205 8.382 28.797 1.000 9.130 95 GLY AAA C 1
ATOM 1347 O O . GLY A 1 89 ? 24.757 9.141 29.675 1.000 10.180 95 GLY AAA O 1
ATOM 1351 N N . ILE A 1 90 ? 26.153 7.505 29.019 1.000 10.120 96 ILE AAA N 1
ATOM 1352 C CA A ILE A 1 90 ? 26.695 7.304 30.377 0.500 10.460 96 ILE AAA CA 1
ATOM 1353 C CA B ILE A 1 90 ? 26.789 7.269 30.336 0.500 10.370 96 ILE AAA CA 1
ATOM 1354 C C . ILE A 1 90 ? 27.438 8.539 30.881 1.000 10.250 96 ILE AAA C 1
ATOM 1355 O O . ILE A 1 90 ? 27.614 8.651 32.116 1.000 10.860 96 ILE AAA O 1
ATOM 1385 N N . GLY A 1 91 ? 27.944 9.426 30.026 1.000 10.250 97 GLY AAA N 1
ATOM 1386 C CA . GLY A 1 91 ? 28.728 10.561 30.511 1.000 9.590 97 GLY AAA CA 1
ATOM 1387 C C . GLY A 1 91 ? 30.105 10.152 30.923 1.000 9.930 97 GLY AAA C 1
ATOM 1388 O O . GLY A 1 91 ? 30.479 8.998 30.860 1.000 10.580 97 GLY AAA O 1
ATOM 1392 N N . MET A 1 92 ? 30.873 11.152 31.323 1.000 10.840 98 MET AAA N 1
ATOM 1393 C CA . MET A 1 92 ? 32.271 10.970 31.728 1.000 10.530 98 MET AAA CA 1
ATOM 1394 C C . MET A 1 92 ? 32.516 11.602 33.107 1.000 10.710 98 MET AAA C 1
ATOM 1395 O O . MET A 1 92 ? 32.075 12.690 33.381 1.000 11.540 98 MET AAA O 1
ATOM 1409 N N . THR A 1 93 ? 33.282 10.897 33.889 1.000 12.240 99 THR AAA N 1
ATOM 1410 C CA . THR A 1 93 ? 33.882 11.427 35.130 1.000 12.590 99 THR AAA CA 1
ATOM 1411 C C . THR A 1 93 ? 34.917 12.459 34.750 1.000 11.910 99 THR AAA C 1
ATOM 1412 O O . THR A 1 93 ? 35.451 12.495 33.643 1.000 12.410 99 THR AAA O 1
ATOM 1423 N N . LYS A 1 94 ? 35.333 13.242 35.743 1.000 12.610 100 LYS AAA N 1
ATOM 1424 C CA . LYS A 1 94 ? 36.431 14.196 35.569 1.000 12.740 100 LYS AAA CA 1
ATOM 1425 C C . LYS A 1 94 ? 37.661 13.442 35.115 1.000 12.460 100 LYS AAA C 1
ATOM 1426 O O . LYS A 1 94 ? 38.376 13.919 34.207 1.000 12.420 100 LYS AAA O 1
ATOM 1445 N N . ALA A 1 95 ? 37.978 12.329 35.736 1.000 12.390 101 ALA AAA N 1
ATOM 1446 C CA . ALA A 1 95 ? 39.170 11.561 35.376 1.000 14.270 101 ALA AAA CA 1
ATOM 1447 C C . ALA A 1 95 ? 39.107 11.120 33.930 1.000 12.340 101 ALA AAA C 1
ATOM 1448 O O . ALA A 1 95 ? 40.110 11.159 33.203 1.000 14.460 101 ALA AAA O 1
ATOM 1455 N N . ASP A 1 96 ? 37.956 10.648 33.466 1.000 12.700 102 ASP AAA N 1
ATOM 1456 C CA A ASP A 1 96 ? 37.924 10.157 32.074 0.500 12.360 102 ASP AAA CA 1
ATOM 1457 C CA B ASP A 1 96 ? 37.705 10.211 32.052 0.500 13.130 102 ASP AAA CA 1
ATOM 1458 C C . ASP A 1 96 ? 37.974 11.352 31.109 1.000 11.430 102 ASP AAA C 1
ATOM 1459 O O . ASP A 1 96 ? 38.637 11.218 30.075 1.000 11.300 102 ASP AAA O 1
ATOM 1475 N N . LEU A 1 97 ? 37.482 12.520 31.468 1.000 11.980 103 LEU AAA N 1
ATOM 1476 C CA . LEU A 1 97 ? 37.647 13.706 30.628 1.000 12.690 103 LEU AAA CA 1
ATOM 1477 C C . LEU A 1 97 ? 39.101 14.001 30.439 1.000 13.320 103 LEU AAA C 1
ATOM 1478 O O . LEU A 1 97 ? 39.589 14.242 29.355 1.000 13.370 103 LEU AAA O 1
ATOM 1494 N N . ILE A 1 98 ? 39.828 14.051 31.559 1.000 13.120 104 ILE AAA N 1
ATOM 1495 C CA . ILE A 1 98 ? 41.248 14.428 31.561 1.000 13.260 104 ILE AAA CA 1
ATOM 1496 C C . ILE A 1 98 ? 42.018 13.350 30.804 1.000 12.090 104 ILE AAA C 1
ATOM 1497 O O . ILE A 1 98 ? 42.914 13.697 29.979 1.000 13.570 104 ILE AAA O 1
ATOM 1513 N N . ASN A 1 99 ? 41.656 12.069 30.970 1.000 11.490 105 ASN AAA N 1
ATOM 1514 C CA A ASN A 1 99 ? 42.265 10.909 30.278 0.500 13.600 105 ASN AAA CA 1
ATOM 1515 C CA B ASN A 1 99 ? 42.294 10.938 30.288 0.500 12.240 105 ASN AAA CA 1
ATOM 1516 C C . ASN A 1 99 ? 41.691 10.758 28.880 1.000 11.610 105 ASN AAA C 1
ATOM 1517 O O . ASN A 1 99 ? 41.145 9.698 28.529 1.000 12.500 105 ASN AAA O 1
ATOM 1537 N N . ASN A 1 100 ? 41.855 11.795 28.069 1.000 10.990 106 ASN AAA N 1
ATOM 1538 C CA . ASN A 1 100 ? 41.522 11.825 26.651 1.000 11.040 106 ASN AAA CA 1
ATOM 1539 C C . ASN A 1 100 ? 40.075 11.426 26.391 1.000 10.620 106 ASN AAA C 1
ATOM 1540 O O . ASN A 1 100 ? 39.794 10.710 25.452 1.000 10.730 106 ASN AAA O 1
ATOM 1551 N N . LEU A 1 101 ? 39.185 11.965 27.169 1.000 10.120 107 LEU AAA N 1
ATOM 1552 C CA . LEU A 1 101 ? 37.722 11.801 26.898 1.000 10.700 107 LEU AAA CA 1
ATOM 1553 C C . LEU A 1 101 ? 37.364 10.345 26.767 1.000 9.910 107 LEU AAA C 1
ATOM 1554 O O . LEU A 1 101 ? 36.625 9.948 25.881 1.000 10.770 107 LEU AAA O 1
ATOM 1570 N N . GLY A 1 102 ? 37.855 9.540 27.699 1.000 10.460 108 GLY AAA N 1
ATOM 1571 C CA . GLY A 1 102 ? 37.481 8.122 27.766 1.000 11.030 108 GLY AAA CA 1
ATOM 1572 C C . GLY A 1 102 ? 38.101 7.265 26.704 1.000 12.250 108 GLY AAA C 1
ATOM 1573 O O . GLY A 1 102 ? 37.548 6.134 26.512 1.000 14.890 108 GLY AAA O 1
ATOM 1577 N N . THR A 1 103 ? 39.103 7.714 25.968 1.000 11.710 109 THR AAA N 1
ATOM 1578 C CA . THR A 1 103 ? 39.717 6.957 24.846 1.000 12.340 109 THR AAA CA 1
ATOM 1579 C C . THR A 1 103 ? 41.077 6.424 25.237 1.000 12.100 109 THR AAA C 1
ATOM 1580 O O . THR A 1 103 ? 41.722 6.987 26.119 1.000 13.780 109 THR AAA O 1
ATOM 1591 N N . ILE A 1 104 ? 41.559 5.436 24.514 1.000 11.410 110 ILE AAA N 1
ATOM 1592 C CA . ILE A 1 104 ? 42.963 4.966 24.571 1.000 13.120 110 ILE AAA CA 1
ATOM 1593 C C . ILE A 1 104 ? 43.779 5.712 23.551 1.000 11.370 110 ILE AAA C 1
ATOM 1594 O O . ILE A 1 104 ? 44.375 5.183 22.604 1.000 12.190 110 ILE AAA O 1
ATOM 1610 N N . ALA A 1 105 ? 43.793 7.050 23.684 1.000 11.200 111 ALA AAA N 1
ATOM 1611 C CA . ALA A 1 105 ? 44.238 7.884 22.563 1.000 11.860 111 ALA AAA CA 1
ATOM 1612 C C . ALA A 1 105 ? 45.724 7.755 22.265 1.000 11.440 111 ALA AAA C 1
ATOM 1613 O O . ALA A 1 105 ? 46.067 7.932 21.118 1.000 12.020 111 ALA AAA O 1
ATOM 1620 N N . LYS A 1 106 ? 46.566 7.436 23.230 1.000 12.270 112 LYS AAA N 1
ATOM 1621 C CA . LYS A 1 106 ? 48.002 7.299 22.869 1.000 13.290 112 LYS AAA CA 1
ATOM 1622 C C . LYS A 1 106 ? 48.217 6.100 21.942 1.000 13.540 112 LYS AAA C 1
ATOM 1623 O O . LYS A 1 106 ? 48.822 6.246 20.870 1.000 15.610 112 LYS AAA O 1
ATOM 1642 N N . SER A 1 107 ? 47.725 4.946 22.341 1.000 14.000 113 SER AAA N 1
ATOM 1643 C CA . SER A 1 107 ? 47.874 3.754 21.487 1.000 15.700 113 SER AAA CA 1
ATOM 1644 C C . SER A 1 107 ? 47.046 3.921 20.216 1.000 15.690 113 SER AAA C 1
ATOM 1645 O O . SER A 1 107 ? 47.533 3.507 19.147 1.000 16.760 113 SER AAA O 1
ATOM 1653 N N . GLY A 1 108 ? 45.855 4.521 20.270 1.000 14.380 114 GLY AAA N 1
ATOM 1654 C CA . GLY A 1 108 ? 45.064 4.701 19.046 1.000 14.380 114 GLY AAA CA 1
ATOM 1655 C C . GLY A 1 108 ? 45.728 5.609 18.077 1.000 14.910 114 GLY AAA C 1
ATOM 1656 O O . GLY A 1 108 ? 45.750 5.395 16.856 1.000 15.050 114 GLY AAA O 1
ATOM 1660 N N . THR A 1 109 ? 46.353 6.685 18.556 1.000 13.770 115 THR AAA N 1
ATOM 1661 C CA . THR A 1 109 ? 47.060 7.604 17.664 1.000 14.340 115 THR AAA CA 1
ATOM 1662 C C . THR A 1 109 ? 48.249 6.887 16.994 1.000 15.430 115 THR AAA C 1
ATOM 1663 O O . THR A 1 109 ? 48.456 7.067 15.806 1.000 16.330 115 THR AAA O 1
ATOM 1674 N N . LYS A 1 110 ? 48.992 6.096 17.768 1.000 16.460 116 LYS AAA N 1
ATOM 1675 C CA . LYS A 1 110 ? 50.128 5.324 17.177 1.000 19.820 116 LYS AAA CA 1
ATOM 1676 C C . LYS A 1 110 ? 49.605 4.507 15.995 1.000 20.540 116 LYS AAA C 1
ATOM 1677 O O . LYS A 1 110 ? 50.246 4.509 14.892 1.000 19.010 116 LYS AAA O 1
ATOM 1696 N N . ALA A 1 111 ? 48.571 3.740 16.242 1.000 17.660 117 ALA AAA N 1
ATOM 1697 C CA . ALA A 1 111 ? 48.036 2.845 15.186 1.000 17.270 117 ALA AAA CA 1
ATOM 1698 C C . ALA A 1 111 ? 47.556 3.687 14.012 1.000 19.470 117 ALA AAA C 1
ATOM 1699 O O . ALA A 1 111 ? 47.817 3.396 12.823 1.000 17.670 117 ALA AAA O 1
ATOM 1706 N N . PHE A 1 112 ? 46.854 4.772 14.266 1.000 17.330 118 PHE AAA N 1
ATOM 1707 C CA . PHE A 1 112 ? 46.305 5.589 13.164 1.000 15.330 118 PHE AAA CA 1
ATOM 1708 C C . PHE A 1 112 ? 47.447 6.138 12.320 1.000 17.620 118 PHE AAA C 1
ATOM 1709 O O . PHE A 1 112 ? 47.357 6.171 11.068 1.000 17.900 118 PHE AAA O 1
ATOM 1726 N N . MET A 1 113 ? 48.485 6.681 12.942 1.000 20.520 119 MET AAA N 1
ATOM 1727 C CA . MET A 1 113 ? 49.582 7.317 12.155 1.000 22.320 119 MET AAA CA 1
ATOM 1728 C C . MET A 1 113 ? 50.358 6.272 11.345 1.000 24.270 119 MET AAA C 1
ATOM 1729 O O . MET A 1 113 ? 50.680 6.583 10.150 1.000 22.500 119 MET AAA O 1
ATOM 1743 N N . GLU A 1 114 ? 50.442 5.047 11.843 1.000 20.250 120 GLU AAA N 1
ATOM 1744 C CA . GLU A 1 114 ? 51.070 3.939 11.071 1.000 24.570 120 GLU AAA CA 1
ATOM 1745 C C . GLU A 1 114 ? 50.163 3.666 9.879 1.000 26.250 120 GLU AAA C 1
ATOM 1746 O O . GLU A 1 114 ? 50.684 3.485 8.742 1.000 25.760 120 GLU AAA O 1
ATOM 1758 N N . ALA A 1 115 ? 48.850 3.635 10.085 1.000 22.640 121 ALA AAA N 1
ATOM 1759 C CA . ALA A 1 115 ? 47.884 3.312 9.010 1.000 21.790 121 ALA AAA CA 1
ATOM 1760 C C . ALA A 1 115 ? 47.922 4.387 7.934 1.000 23.670 121 ALA AAA C 1
ATOM 1761 O O . ALA A 1 115 ? 47.882 3.981 6.729 1.000 24.500 121 ALA AAA O 1
ATOM 1768 N N . LEU A 1 116 ? 48.047 5.665 8.267 1.000 20.470 122 LEU AAA N 1
ATOM 1769 C CA . LEU A 1 116 ? 48.104 6.771 7.284 1.000 22.470 122 LEU AAA CA 1
ATOM 1770 C C . LEU A 1 116 ? 49.400 6.624 6.464 1.000 28.020 122 LEU AAA C 1
ATOM 1771 O O . LEU A 1 116 ? 49.354 6.844 5.233 1.000 28.200 122 LEU AAA O 1
ATOM 1787 N N . GLN A 1 117 ? 50.486 6.207 7.105 1.000 30.350 123 GLN AAA N 1
ATOM 1788 C CA . GLN A 1 117 ? 51.779 5.967 6.398 1.000 34.880 123 GLN AAA CA 1
ATOM 1789 C C . GLN A 1 117 ? 51.602 4.813 5.404 1.000 38.200 123 GLN AAA C 1
ATOM 1790 O O . GLN A 1 117 ? 52.155 4.948 4.290 1.000 45.250 123 GLN AAA O 1
ATOM 1799 N N . ALA A 1 118 ? 50.836 3.776 5.762 1.000 38.290 124 ALA AAA N 1
ATOM 1800 C CA . ALA A 1 118 ? 50.494 2.576 4.953 1.000 42.860 124 ALA AAA CA 1
ATOM 1801 C C . ALA A 1 118 ? 49.193 2.771 4.149 1.000 45.480 124 ALA AAA C 1
ATOM 1802 O O . ALA A 1 118 ? 48.446 1.766 3.992 1.000 50.950 124 ALA AAA O 1
ATOM 1809 N N . GLY A 1 119 ? 48.888 4.010 3.732 1.000 41.170 125 GLY AAA N 1
ATOM 1810 C CA . GLY A 1 119 ? 47.862 4.325 2.717 1.000 40.680 125 GLY AAA CA 1
ATOM 1811 C C . GLY A 1 119 ? 46.473 4.662 3.249 1.000 38.010 125 GLY AAA C 1
ATOM 1812 O O . GLY A 1 119 ? 45.657 5.067 2.416 1.000 34.640 125 GLY AAA O 1
ATOM 1816 N N . ALA A 1 120 ? 46.162 4.476 4.547 1.000 32.140 126 ALA AAA N 1
ATOM 1817 C CA . ALA A 1 120 ? 44.834 4.831 5.115 1.000 27.380 126 ALA AAA CA 1
ATOM 1818 C C . ALA A 1 120 ? 44.632 6.319 4.923 1.000 21.750 126 ALA AAA C 1
ATOM 1819 O O . ALA A 1 120 ? 45.534 7.086 4.626 1.000 21.600 126 ALA AAA O 1
ATOM 1826 N N . ASP A 1 121 ? 43.397 6.783 5.209 1.000 21.370 127 ASP AAA N 1
ATOM 1827 C CA . ASP A 1 121 ? 43.089 8.224 5.152 1.000 18.770 127 ASP AAA CA 1
ATOM 1828 C C . ASP A 1 121 ? 42.376 8.627 6.458 1.000 14.540 127 ASP AAA C 1
ATOM 1829 O O . ASP A 1 121 ? 41.929 7.731 7.217 1.000 16.700 127 ASP AAA O 1
ATOM 1838 N N . ILE A 1 122 ? 42.254 9.943 6.568 1.000 15.700 128 ILE AAA N 1
ATOM 1839 C CA . ILE A 1 122 ? 41.720 10.540 7.837 1.000 15.280 128 ILE AAA CA 1
ATOM 1840 C C . ILE A 1 122 ? 40.309 10.036 8.112 1.000 16.320 128 ILE AAA C 1
ATOM 1841 O O . ILE A 1 122 ? 39.949 9.946 9.303 1.000 15.650 128 ILE AAA O 1
ATOM 1857 N N . SER A 1 123 ? 39.519 9.672 7.113 1.000 16.100 129 SER AAA N 1
ATOM 1858 C CA . SER A 1 123 ? 38.131 9.198 7.362 1.000 16.200 129 SER AAA CA 1
ATOM 1859 C C . SER A 1 123 ? 38.132 7.919 8.178 1.000 16.820 129 SER AAA C 1
ATOM 1860 O O . SER A 1 123 ? 37.084 7.527 8.758 1.000 19.000 129 SER AAA O 1
ATOM 1868 N N . MET A 1 124 ? 39.259 7.216 8.271 1.000 15.110 130 MET AAA N 1
ATOM 1869 C CA . MET A 1 124 ? 39.315 5.957 9.006 1.000 14.040 130 MET AAA CA 1
ATOM 1870 C C . MET A 1 124 ? 39.642 6.122 10.496 1.000 14.310 130 MET AAA C 1
ATOM 1871 O O . MET A 1 124 ? 39.738 5.147 11.221 1.000 14.050 130 MET AAA O 1
ATOM 1885 N N . ILE A 1 125 ? 39.692 7.377 10.946 1.000 14.000 131 ILE AAA N 1
ATOM 1886 C CA . ILE A 1 125 ? 40.093 7.711 12.344 1.000 13.350 131 ILE AAA CA 1
ATOM 1887 C C . ILE A 1 125 ? 39.355 6.915 13.426 1.000 12.110 131 ILE AAA C 1
ATOM 1888 O O . ILE A 1 125 ? 39.909 6.518 14.418 1.000 12.370 131 ILE AAA O 1
ATOM 1904 N N . GLY A 1 126 ? 38.055 6.704 13.237 1.000 13.120 132 GLY AAA N 1
ATOM 1905 C CA . GLY A 1 126 ? 37.236 5.998 14.209 1.000 13.540 132 GLY AAA CA 1
ATOM 1906 C C . GLY A 1 126 ? 37.618 4.542 14.417 1.000 16.320 132 GLY AAA C 1
ATOM 1907 O O . GLY A 1 126 ? 37.306 3.992 15.457 1.000 17.780 132 GLY AAA O 1
ATOM 1911 N N . GLN A 1 127 ? 38.236 3.947 13.409 1.000 15.490 133 GLN AAA N 1
ATOM 1912 C CA . GLN A 1 127 ? 38.743 2.574 13.504 1.000 18.340 133 GLN AAA CA 1
ATOM 1913 C C . GLN A 1 127 ? 39.894 2.485 14.496 1.000 17.050 133 GLN AAA C 1
ATOM 1914 O O . GLN A 1 127 ? 40.253 1.372 14.898 1.000 20.150 133 GLN AAA O 1
ATOM 1928 N N . PHE A 1 128 ? 40.456 3.646 14.931 1.000 14.880 134 PHE AAA N 1
ATOM 1929 C CA . PHE A 1 128 ? 41.593 3.716 15.874 1.000 14.670 134 PHE AAA CA 1
ATOM 1930 C C . PHE A 1 128 ? 41.115 4.284 17.207 1.000 13.700 134 PHE AAA C 1
ATOM 1931 O O . PHE A 1 128 ? 41.982 4.553 18.040 1.000 15.590 134 PHE AAA O 1
ATOM 1948 N N . GLY A 1 129 ? 39.822 4.454 17.470 1.000 13.390 135 GLY AAA N 1
ATOM 1949 C CA . GLY A 1 129 ? 39.369 4.814 18.804 1.000 12.740 135 GLY AAA CA 1
ATOM 1950 C C . GLY A 1 129 ? 39.524 6.311 19.161 1.000 11.390 135 GLY AAA C 1
ATOM 1951 O O . GLY A 1 129 ? 39.408 6.577 20.324 1.000 13.760 135 GLY AAA O 1
ATOM 1955 N N . VAL A 1 130 ? 39.847 7.119 18.204 1.000 11.110 136 VAL AAA N 1
ATOM 1956 C CA . VAL A 1 130 ? 40.170 8.544 18.480 1.000 11.260 136 VAL AAA CA 1
ATOM 1957 C C . VAL A 1 130 ? 39.312 9.452 17.615 1.000 10.740 136 VAL AAA C 1
ATOM 1958 O O . VAL A 1 130 ? 39.670 10.562 17.298 1.000 10.560 136 VAL AAA O 1
ATOM 1971 N N . GLY A 1 131 ? 38.124 8.982 17.245 1.000 11.140 137 GLY AAA N 1
ATOM 1972 C CA . GLY A 1 131 ? 37.208 9.744 16.383 1.000 10.500 137 GLY AAA CA 1
ATOM 1973 C C . GLY A 1 131 ? 36.793 11.084 16.958 1.000 10.180 137 GLY AAA C 1
ATOM 1974 O O . GLY A 1 131 ? 36.497 11.988 16.166 1.000 9.380 137 GLY AAA O 1
ATOM 1978 N N . PHE A 1 132 ? 36.783 11.260 18.269 1.000 10.620 138 PHE AAA N 1
ATOM 1979 C CA . PHE A 1 132 ? 36.380 12.542 18.867 1.000 9.490 138 PHE AAA CA 1
ATOM 1980 C C . PHE A 1 132 ? 37.177 13.682 18.237 1.000 9.330 138 PHE AAA C 1
ATOM 1981 O O . PHE A 1 132 ? 36.675 14.759 17.944 1.000 8.820 138 PHE AAA O 1
ATOM 1998 N N . TYR A 1 133 ? 38.475 13.448 18.025 1.000 8.990 139 TYR AAA N 1
ATOM 1999 C CA . TYR A 1 133 ? 39.397 14.497 17.625 1.000 9.300 139 TYR AAA CA 1
ATOM 2000 C C . TYR A 1 133 ? 39.138 14.965 16.194 1.000 8.510 139 TYR AAA C 1
ATOM 2001 O O . TYR A 1 133 ? 39.586 16.028 15.801 1.000 10.090 139 TYR AAA O 1
ATOM 2019 N N . SER A 1 134 ? 38.363 14.201 15.421 1.000 8.890 140 SER AAA N 1
ATOM 2020 C CA . SER A 1 134 ? 37.885 14.639 14.080 1.000 9.200 140 SER AAA CA 1
ATOM 2021 C C . SER A 1 134 ? 37.042 15.901 14.179 1.000 9.330 140 SER AAA C 1
ATOM 2022 O O . SER A 1 134 ? 36.855 16.595 13.171 1.000 9.880 140 SER AAA O 1
ATOM 2030 N N . ALA A 1 135 ? 36.537 16.227 15.382 1.000 8.680 141 ALA AAA N 1
ATOM 2031 C CA . ALA A 1 135 ? 35.861 17.522 15.568 1.000 8.750 141 ALA AAA CA 1
ATOM 2032 C C . ALA A 1 135 ? 36.701 18.702 15.054 1.000 8.530 141 ALA AAA C 1
ATOM 2033 O O . ALA A 1 135 ? 36.138 19.694 14.563 1.000 9.590 141 ALA AAA O 1
ATOM 2040 N N . TYR A 1 136 ? 38.027 18.561 15.161 1.000 9.210 142 TYR AAA N 1
ATOM 2041 C CA . TYR A 1 136 ? 38.897 19.679 14.775 1.000 10.320 142 TYR AAA CA 1
ATOM 2042 C C . TYR A 1 136 ? 39.062 19.764 13.254 1.000 9.960 142 TYR AAA C 1
ATOM 2043 O O . TYR A 1 136 ? 39.713 20.704 12.795 1.000 11.420 142 TYR AAA O 1
ATOM 2061 N N . LEU A 1 137 ? 38.413 18.903 12.485 1.000 9.960 143 LEU AAA N 1
ATOM 2062 C CA . LEU A 1 137 ? 38.291 19.143 11.026 1.000 9.800 143 LEU AAA CA 1
ATOM 2063 C C . LEU A 1 137 ? 37.478 20.386 10.774 1.000 10.770 143 LEU AAA C 1
ATOM 2064 O O . LEU A 1 137 ? 37.650 21.058 9.753 1.000 11.810 143 LEU AAA O 1
ATOM 2080 N N . VAL A 1 138 ? 36.494 20.659 11.634 1.000 10.360 144 VAL AAA N 1
ATOM 2081 C CA . VAL A 1 138 ? 35.509 21.730 11.365 1.000 10.820 144 VAL AAA CA 1
ATOM 2082 C C . VAL A 1 138 ? 35.445 22.779 12.450 1.000 10.700 144 VAL AAA C 1
ATOM 2083 O O . VAL A 1 138 ? 34.910 23.846 12.177 1.000 11.740 144 VAL AAA O 1
ATOM 2096 N N . ALA A 1 139 ? 35.944 22.483 13.645 1.000 10.600 145 ALA AAA N 1
ATOM 2097 C CA . ALA A 1 139 ? 35.806 23.391 14.808 1.000 10.560 145 ALA AAA CA 1
ATOM 2098 C C . ALA A 1 139 ? 37.128 2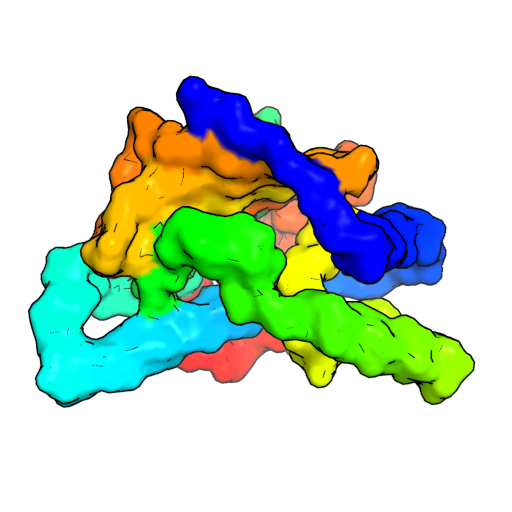4.072 15.113 1.000 10.970 145 ALA AAA C 1
ATOM 2099 O O . ALA A 1 139 ? 38.138 23.337 15.246 1.000 12.650 145 ALA AAA O 1
ATOM 2106 N N . GLU A 1 140 ? 37.071 25.347 15.383 1.000 11.180 146 GLU AAA N 1
ATOM 2107 C CA . GLU A 1 140 ? 38.241 26.051 15.932 1.000 12.030 146 GLU AAA CA 1
ATOM 2108 C C . GLU A 1 140 ? 38.376 25.860 17.432 1.000 1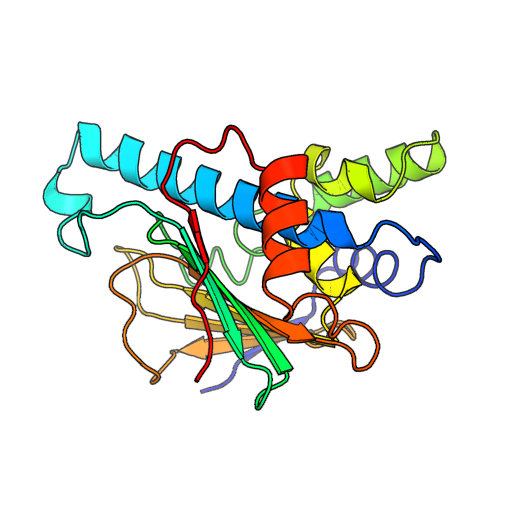1.950 146 GLU AAA C 1
ATOM 2109 O O . GLU A 1 140 ? 39.458 25.943 18.006 1.000 12.650 146 GLU AAA O 1
ATOM 2121 N N . LYS A 1 141 ? 37.272 25.587 18.107 1.000 11.550 147 LYS AAA N 1
ATOM 2122 C CA . LYS A 1 141 ? 37.198 25.370 19.555 1.000 10.940 147 LYS AAA CA 1
ATOM 2123 C C . LYS A 1 141 ? 36.119 24.306 19.768 1.000 10.710 147 LYS AAA C 1
ATOM 2124 O O . LYS A 1 141 ? 35.102 24.358 19.082 1.000 10.270 147 LYS AAA O 1
ATOM 2143 N N . VAL A 1 142 ? 36.380 23.411 20.675 1.000 9.690 148 VAL AAA N 1
ATOM 2144 C CA . VAL A 1 142 ? 35.414 22.382 21.077 1.000 9.750 148 VAL AAA CA 1
ATOM 2145 C C . VAL A 1 142 ? 35.246 22.506 22.569 1.000 8.990 148 VAL AAA C 1
ATOM 2146 O O . VAL A 1 142 ? 36.214 22.559 23.331 1.000 9.500 148 VAL AAA O 1
ATOM 2159 N N . THR A 1 143 ? 33.998 22.548 22.997 1.000 9.470 149 THR AAA N 1
ATOM 2160 C CA . THR A 1 143 ? 33.624 22.542 24.386 1.000 9.810 149 THR AAA CA 1
ATOM 2161 C C . THR A 1 143 ? 32.836 21.264 24.707 1.000 9.700 149 THR AAA C 1
ATOM 2162 O O . THR A 1 143 ? 31.860 20.987 23.958 1.000 11.230 149 THR AAA O 1
ATOM 2173 N N . VAL A 1 144 ? 33.211 20.501 25.700 1.000 9.730 150 VAL AAA N 1
ATOM 2174 C CA . VAL A 1 144 ? 32.500 19.261 26.062 1.000 9.440 150 VAL AAA CA 1
ATOM 2175 C C . VAL A 1 144 ? 31.929 19.413 27.428 1.000 9.540 150 VAL AAA C 1
ATOM 2176 O O . VAL A 1 144 ? 32.731 19.598 28.398 1.000 10.920 150 VAL AAA O 1
ATOM 2189 N N . ILE A 1 145 ? 30.624 19.353 27.589 1.000 9.830 151 ILE AAA N 1
ATOM 2190 C CA . ILE A 1 145 ? 29.958 19.376 28.909 1.000 10.090 151 ILE AAA CA 1
ATOM 2191 C C . ILE A 1 145 ? 29.520 17.955 29.174 1.000 9.730 151 ILE AAA C 1
ATOM 2192 O O . ILE A 1 145 ? 28.898 17.313 28.282 1.000 10.320 151 ILE AAA O 1
ATOM 2208 N N . THR A 1 146 ? 29.790 17.418 30.342 1.000 9.620 152 THR AAA N 1
ATOM 2209 C CA . THR A 1 146 ? 29.485 16.004 30.612 1.000 9.800 152 THR AAA CA 1
ATOM 2210 C C . THR A 1 146 ? 29.027 15.819 32.031 1.000 10.590 152 THR AAA C 1
ATOM 2211 O O . THR A 1 146 ? 29.520 16.503 32.958 1.000 11.180 152 THR AAA O 1
ATOM 2222 N N . LYS A 1 147 ? 28.227 14.795 32.225 1.000 10.890 153 LYS AAA N 1
ATOM 2223 C CA . LYS A 1 147 ? 27.663 14.458 33.546 1.000 10.450 153 LYS AAA CA 1
ATOM 2224 C C . LYS A 1 147 ? 27.540 12.960 33.620 1.000 10.430 153 LYS AAA C 1
ATOM 2225 O O . LYS A 1 147 ? 26.716 12.396 32.880 1.000 10.820 153 LYS AAA O 1
ATOM 2244 N N . HIS A 1 148 ? 28.284 12.328 34.487 1.000 10.860 154 HIS AAA N 1
ATOM 2245 C CA . HIS A 1 148 ? 28.209 10.887 34.801 1.000 11.430 154 HIS AAA CA 1
ATOM 2246 C C . HIS A 1 148 ? 27.478 10.731 36.120 1.000 13.750 154 HIS AAA C 1
ATOM 2247 O O . HIS A 1 148 ? 27.593 11.579 36.991 1.000 13.410 154 HIS AAA O 1
ATOM 2262 N N . ASN A 1 149 ? 26.732 9.652 36.268 1.000 12.990 155 ASN AAA N 1
ATOM 2263 C CA . ASN A 1 149 ? 26.016 9.428 37.552 1.000 14.460 155 ASN AAA CA 1
ATOM 2264 C C . ASN A 1 149 ? 27.022 9.498 38.693 1.000 16.050 155 ASN AAA C 1
ATOM 2265 O O . ASN A 1 149 ? 26.573 9.946 39.818 1.000 18.610 155 ASN AAA O 1
ATOM 2276 N N . ASP A 1 150 ? 28.254 9.060 38.561 1.000 15.720 156 ASP AAA N 1
ATOM 2277 C CA . ASP A 1 150 ? 29.169 8.988 39.748 1.000 23.030 156 ASP AAA CA 1
ATOM 2278 C C . ASP A 1 150 ? 29.890 10.321 40.019 1.000 28.310 156 ASP AAA C 1
ATOM 2279 O O . ASP A 1 150 ? 30.813 10.317 40.909 1.000 31.230 156 ASP AAA O 1
ATOM 2288 N N . ASP A 1 151 ? 29.478 11.437 39.402 1.000 25.530 157 ASP AAA N 1
ATOM 2289 C CA . ASP A 1 151 ? 30.308 12.672 39.483 1.000 19.770 157 ASP AAA CA 1
ATOM 2290 C C . ASP A 1 151 ? 29.452 13.930 39.239 1.000 18.540 157 ASP AAA C 1
ATOM 2291 O O . ASP A 1 151 ? 28.223 13.924 39.002 1.000 19.440 157 ASP AAA O 1
ATOM 2300 N N . GLU A 1 152 ? 30.115 15.067 39.311 1.000 16.520 158 GLU AAA N 1
ATOM 2301 C CA A GLU A 1 152 ? 29.514 16.390 39.019 0.500 15.880 158 GLU AAA CA 1
ATOM 2302 C CA B GLU A 1 152 ? 29.601 16.417 39.020 0.500 16.000 158 GLU AAA CA 1
ATOM 2303 C C . GLU A 1 152 ? 29.569 16.685 37.517 1.000 13.450 158 GLU AAA C 1
ATOM 2304 O O . GLU A 1 152 ? 30.184 15.929 36.753 1.000 14.970 158 GLU AAA O 1
ATOM 2326 N N . GLN A 1 153 ? 28.966 17.752 37.128 1.000 12.250 159 GLN AAA N 1
ATOM 2327 C CA . GLN A 1 153 ? 28.952 18.206 35.731 1.000 11.940 159 GLN AAA CA 1
ATOM 2328 C C . GLN A 1 153 ? 30.209 19.014 35.444 1.000 12.790 159 GLN AAA C 1
ATOM 2329 O O . GLN A 1 153 ? 30.526 19.992 36.175 1.000 13.130 159 GLN AAA O 1
ATOM 2343 N N . TYR A 1 154 ? 30.974 18.662 34.426 1.000 10.630 160 TYR AAA N 1
ATOM 2344 C CA . TYR A 1 154 ? 32.253 19.308 34.051 1.000 11.450 160 TYR AAA CA 1
ATOM 2345 C C . TYR A 1 154 ? 32.208 19.898 32.669 1.000 10.580 160 TYR AAA C 1
ATOM 2346 O O . TYR A 1 154 ? 31.468 19.329 31.791 1.000 11.260 160 TYR AAA O 1
ATOM 2364 N N . ALA A 1 155 ? 32.976 20.921 32.435 1.000 10.730 161 ALA AAA N 1
ATOM 2365 C CA . ALA A 1 155 ? 33.212 21.468 31.107 1.000 11.000 161 ALA AAA CA 1
ATOM 2366 C C . ALA A 1 155 ? 34.683 21.342 30.755 1.000 10.380 161 ALA AAA C 1
ATOM 2367 O O . ALA A 1 155 ? 35.562 21.849 31.470 1.000 11.720 161 ALA AAA O 1
ATOM 2374 N N . TRP A 1 156 ? 34.987 20.648 29.684 1.000 9.950 162 TRP AAA N 1
ATOM 2375 C CA . TRP A 1 156 ? 36.284 20.533 29.018 1.000 9.420 162 TRP AAA CA 1
ATOM 2376 C C . TRP A 1 156 ? 36.287 21.470 27.869 1.000 8.900 162 TRP AAA C 1
ATOM 2377 O O . TRP A 1 156 ? 35.283 21.611 27.168 1.000 9.450 162 TRP AAA O 1
ATOM 2398 N N . GLU A 1 157 ? 37.409 22.081 27.523 1.000 9.000 163 GLU AAA N 1
ATOM 2399 C CA . GLU A 1 157 ? 37.477 22.896 26.319 1.000 9.930 163 GLU AAA CA 1
ATOM 2400 C C . GLU A 1 157 ? 38.890 22.914 25.772 1.000 9.130 163 GLU AAA C 1
ATOM 2401 O O . GLU A 1 157 ? 39.867 22.892 26.553 1.000 10.240 163 GLU AAA O 1
ATOM 2413 N N . SER A 1 158 ? 38.981 23.026 24.460 1.000 9.080 164 SER AAA N 1
ATOM 2414 C CA . SER A 1 158 ? 40.299 23.158 23.815 1.000 9.700 164 SER AAA CA 1
ATOM 2415 C C . SER A 1 158 ? 40.119 23.816 22.471 1.000 9.870 164 SER AAA C 1
ATOM 2416 O O . SER A 1 158 ? 39.237 23.471 21.680 1.000 9.070 164 SER AAA O 1
ATOM 2424 N N . SER A 1 159 ? 40.991 24.768 22.188 1.000 10.860 165 SER AAA N 1
ATOM 2425 C CA . SER A 1 159 ? 41.249 25.321 20.845 1.000 11.270 165 SER AAA CA 1
ATOM 2426 C C . SER A 1 159 ? 42.521 24.708 20.290 1.000 10.580 165 SER AAA C 1
ATOM 2427 O O . SER A 1 159 ? 43.167 25.331 19.409 1.000 13.100 165 SER AAA O 1
ATOM 2435 N N . ALA A 1 160 ? 42.904 23.553 20.706 1.000 10.280 166 ALA AAA N 1
ATOM 2436 C CA . ALA A 1 160 ? 44.139 22.884 20.251 1.000 11.730 166 ALA AAA CA 1
ATOM 2437 C C . ALA A 1 160 ? 45.322 23.728 20.772 1.000 13.520 166 ALA AAA C 1
ATOM 2438 O O . ALA A 1 160 ? 45.253 24.246 21.908 1.000 15.170 166 ALA AAA O 1
ATOM 2445 N N . GLY A 1 161 ? 46.421 23.765 20.066 1.000 14.220 167 GLY AAA N 1
ATOM 2446 C CA . GLY A 1 161 ? 47.584 24.490 20.575 1.000 14.570 167 GLY AAA CA 1
ATOM 2447 C C . GLY A 1 161 ? 48.227 23.814 21.758 1.000 14.480 167 GLY AAA C 1
ATOM 2448 O O . GLY A 1 161 ? 49.069 24.464 22.451 1.000 16.910 167 GLY AAA O 1
ATOM 2452 N N . GLY A 1 162 ? 47.933 22.586 22.091 1.000 11.550 168 GLY AAA N 1
ATOM 2453 C CA . GLY A 1 162 ? 48.659 21.807 23.064 1.000 10.760 168 GLY AAA CA 1
ATOM 2454 C C . GLY A 1 162 ? 48.041 21.794 24.430 1.000 9.570 168 GLY AAA C 1
ATOM 2455 O O . GLY A 1 162 ? 48.611 21.128 25.292 1.000 10.120 168 GLY AAA O 1
ATOM 2459 N N . SER A 1 163 ? 46.937 22.507 24.638 1.000 11.760 169 SER AAA N 1
ATOM 2460 C CA . SER A 1 163 ? 46.353 22.518 26.026 1.000 10.010 169 SER AAA CA 1
ATOM 2461 C C . SER A 1 163 ? 44.843 22.368 25.960 1.000 8.790 169 SER AAA C 1
ATOM 2462 O O . SER A 1 163 ? 44.203 22.778 24.940 1.000 11.360 169 SER AAA O 1
ATOM 2470 N N . PHE A 1 164 ? 44.301 22.010 27.107 1.000 9.570 170 PHE AAA N 1
ATOM 2471 C CA . PHE A 1 164 ? 42.835 21.984 27.344 1.000 9.480 170 PHE AAA CA 1
ATOM 2472 C C . PHE A 1 164 ? 42.568 22.469 28.763 1.000 9.260 170 PHE AAA C 1
ATOM 2473 O O . PHE A 1 164 ? 43.441 22.405 29.612 1.000 10.110 170 PHE AAA O 1
ATOM 2490 N N . THR A 1 165 ? 41.358 22.888 29.026 1.000 9.450 171 THR AAA N 1
ATOM 2491 C CA . THR A 1 165 ? 40.910 23.273 30.367 1.000 10.170 171 THR AAA CA 1
ATOM 2492 C C . THR A 1 165 ? 39.804 22.397 30.844 1.000 9.960 171 THR AAA C 1
ATOM 2493 O O . THR A 1 165 ? 39.020 21.839 30.032 1.000 10.880 171 THR AAA O 1
ATOM 2504 N N . VAL A 1 166 ? 39.700 22.246 32.146 1.000 10.480 172 VAL AAA N 1
ATOM 2505 C CA . VAL A 1 166 ? 38.569 21.569 32.814 1.000 10.810 172 VAL AAA CA 1
ATOM 2506 C C . VAL A 1 166 ? 38.072 22.478 33.917 1.000 11.810 172 VAL AAA C 1
ATOM 2507 O O . VAL A 1 166 ? 38.925 23.014 34.711 1.000 11.760 172 VAL AAA O 1
ATOM 2520 N N . ARG A 1 167 ? 36.769 22.621 34.041 1.000 11.740 173 ARG AAA N 1
ATOM 2521 C CA . ARG A 1 167 ? 36.187 23.340 35.211 1.000 13.770 173 ARG AAA CA 1
ATOM 2522 C C . ARG A 1 167 ? 34.918 22.626 35.583 1.000 13.720 173 ARG AAA C 1
ATOM 2523 O O . ARG A 1 167 ? 34.304 21.973 34.714 1.000 13.390 173 ARG AAA O 1
ATOM 2544 N N . THR A 1 168 ? 34.438 22.801 36.798 1.000 13.910 174 THR AAA N 1
ATOM 2545 C CA . THR A 1 168 ? 33.081 22.397 37.194 1.000 14.790 174 THR AAA CA 1
ATOM 2546 C C . THR A 1 168 ? 32.135 23.296 36.470 1.000 15.710 174 THR AAA C 1
ATOM 2547 O O . THR A 1 168 ? 32.325 24.544 36.466 1.000 20.380 174 THR AAA O 1
ATOM 2558 N N . ASP A 1 169 ? 31.115 22.769 35.806 1.000 15.370 175 ASP AAA N 1
ATOM 2559 C CA . ASP A 1 169 ? 30.184 23.560 34.983 1.000 18.320 175 ASP AAA CA 1
ATOM 2560 C C . ASP A 1 169 ? 29.051 24.072 35.903 1.000 21.030 175 ASP AAA C 1
ATOM 2561 O O . ASP A 1 169 ? 28.412 23.248 36.545 1.000 26.650 175 ASP AAA O 1
ATOM 2570 N N . THR A 1 170 ? 28.874 25.382 35.942 1.000 30.690 176 THR AAA N 1
ATOM 2571 C CA . THR A 1 170 ? 27.777 26.089 36.650 1.000 36.210 176 THR AAA CA 1
ATOM 2572 C C . THR A 1 170 ? 26.670 26.433 35.641 1.000 38.670 176 THR AAA C 1
ATOM 2573 O O . THR A 1 170 ? 25.710 27.069 36.074 1.000 44.810 176 THR AAA O 1
ATOM 2584 N N . GLY A 1 171 ? 26.783 26.001 34.373 1.000 37.370 177 GLY AAA N 1
ATOM 2585 C CA . GLY A 1 171 ? 25.774 26.131 33.293 1.000 32.970 177 GLY AAA CA 1
ATOM 2586 C C . GLY A 1 171 ? 24.494 25.298 33.492 1.000 25.140 177 GLY AAA C 1
ATOM 2587 O O . GLY A 1 171 ? 24.262 24.752 34.555 1.000 27.130 177 GLY AAA O 1
ATOM 2591 N N . GLU A 1 172 ? 23.687 25.170 32.455 1.000 25.870 178 GLU AAA N 1
ATOM 2592 C CA . GLU A 1 172 ? 22.395 24.470 32.519 1.000 24.620 178 GLU AAA CA 1
ATOM 2593 C C . GLU A 1 172 ? 22.619 23.002 32.906 1.000 24.310 178 GLU AAA C 1
ATOM 2594 O O . GLU A 1 172 ? 23.362 22.274 32.252 1.000 19.010 178 GLU AAA O 1
ATOM 2606 N N . PRO A 1 173 ? 22.043 22.472 33.996 1.000 22.780 179 PRO AAA N 1
ATOM 2607 C CA A PRO A 1 173 ? 22.238 21.066 34.362 0.500 22.860 179 PRO AAA CA 1
ATOM 2608 C CA B PRO A 1 173 ? 22.268 21.065 34.350 0.500 23.500 179 PRO AAA CA 1
ATOM 2609 C C . PRO A 1 173 ? 21.778 20.057 33.286 1.000 21.710 179 PRO AAA C 1
ATOM 2610 O O . PRO A 1 173 ? 20.708 20.251 32.655 1.000 25.470 179 PRO AAA O 1
ATOM 2631 N N . MET A 1 174 ? 22.557 18.985 33.050 1.000 19.460 180 MET AAA N 1
ATOM 2632 C CA A MET A 1 174 ? 22.270 18.015 31.949 0.500 19.880 180 MET AAA CA 1
ATOM 2633 C CA B MET A 1 174 ? 22.397 17.960 31.961 0.500 20.850 180 MET AAA CA 1
ATOM 2634 C C . MET A 1 174 ? 21.597 16.686 32.325 1.000 24.430 180 MET AAA C 1
ATOM 2635 O O . MET A 1 174 ? 21.200 15.905 31.385 1.000 22.850 180 MET AAA O 1
ATOM 2661 N N . GLY A 1 175 ? 21.492 16.372 33.559 1.000 21.490 181 GLY AAA N 1
ATOM 2662 C CA . GLY A 1 175 ? 20.889 15.091 33.968 1.000 16.260 181 GLY AAA CA 1
ATOM 2663 C C . GLY A 1 175 ? 21.919 13.982 33.942 1.000 13.930 181 GLY AAA C 1
ATOM 2664 O O . GLY A 1 175 ? 22.373 13.511 34.933 1.000 14.760 181 GLY AAA O 1
ATOM 2668 N N . ARG A 1 176 ? 22.330 13.617 32.702 1.000 12.630 182 ARG AAA N 1
ATOM 2669 C CA . ARG A 1 176 ? 23.375 12.613 32.443 1.000 12.190 182 ARG AAA CA 1
ATOM 2670 C C . ARG A 1 176 ? 23.662 12.651 30.948 1.000 10.600 182 ARG AAA C 1
ATOM 2671 O O . ARG A 1 176 ? 22.762 12.749 30.158 1.000 12.540 182 ARG AAA O 1
ATOM 2692 N N . GLY A 1 177 ? 24.925 12.534 30.602 1.000 10.240 183 GLY AAA N 1
ATOM 2693 C CA . GLY A 1 177 ? 25.372 12.392 29.205 1.000 9.930 183 GLY AAA CA 1
ATOM 2694 C C . GLY A 1 177 ? 26.438 13.395 28.876 1.000 9.900 183 GLY AAA C 1
ATOM 2695 O O . GLY A 1 177 ? 27.116 13.915 29.741 1.000 10.480 183 GLY AAA O 1
ATOM 2699 N N . THR A 1 178 ? 26.573 13.635 27.605 1.000 9.350 184 THR AAA N 1
ATOM 2700 C CA . THR A 1 178 ? 27.675 14.457 27.052 1.000 9.190 184 THR AAA CA 1
ATOM 2701 C C . THR A 1 178 ? 27.121 15.349 25.972 1.000 9.210 184 THR AAA C 1
ATOM 2702 O O . THR A 1 178 ? 26.347 14.911 25.085 1.000 9.490 184 THR AAA O 1
ATOM 2713 N N . LYS A 1 179 ? 27.561 16.587 25.953 1.000 9.040 185 LYS AAA N 1
ATOM 2714 C CA . LYS A 1 179 ? 27.230 17.613 24.983 1.000 10.450 185 LYS AAA CA 1
ATOM 2715 C C . LYS A 1 179 ? 28.524 18.067 24.355 1.000 10.370 185 LYS AAA C 1
ATOM 2716 O O . LYS A 1 179 ? 29.399 18.581 25.126 1.000 10.970 185 LYS AAA O 1
ATOM 2731 N N . VAL A 1 180 ? 28.684 17.950 23.069 1.000 9.330 186 VAL AAA N 1
ATOM 2732 C CA . VAL A 1 180 ? 29.870 18.431 22.341 1.000 9.170 186 VAL AAA CA 1
ATOM 2733 C C . VAL A 1 180 ? 29.457 19.678 21.587 1.000 8.930 186 VAL AAA C 1
ATOM 2734 O O . VAL A 1 180 ? 28.583 19.595 20.701 1.000 10.120 186 VAL AAA O 1
ATOM 2747 N N . ILE A 1 181 ? 30.041 20.824 21.920 1.000 9.000 187 ILE AAA N 1
ATOM 2748 C CA . ILE A 1 181 ? 29.762 22.116 21.296 1.000 9.100 187 ILE AAA CA 1
ATOM 2749 C C . ILE A 1 181 ? 30.875 22.439 20.331 1.000 8.630 187 ILE AAA C 1
ATOM 2750 O O . ILE A 1 181 ? 31.991 22.680 20.799 1.000 9.430 187 ILE AAA O 1
ATOM 2766 N N . LEU A 1 182 ? 30.572 22.380 19.065 1.000 8.200 188 LEU AAA N 1
ATOM 2767 C CA . LEU A 1 182 ? 31.567 22.691 18.015 1.000 9.480 188 LEU AAA CA 1
ATOM 2768 C C . LEU A 1 182 ? 31.447 24.160 17.646 1.000 10.030 188 LEU AAA C 1
ATOM 2769 O O . LEU A 1 182 ? 30.466 24.579 17.056 1.000 10.440 188 LEU AAA O 1
ATOM 2785 N N . HIS A 1 183 ? 32.477 24.949 17.958 1.000 10.660 189 HIS AAA N 1
ATOM 2786 C CA . HIS A 1 183 ? 32.561 26.354 17.520 1.000 11.330 189 HIS AAA CA 1
ATOM 2787 C C . HIS A 1 183 ? 33.209 26.325 16.167 1.000 10.460 189 HIS AAA C 1
ATOM 2788 O O . HIS A 1 183 ? 34.423 26.086 16.064 1.000 11.480 189 HIS AAA O 1
ATOM 2803 N N . LEU A 1 184 ? 32.394 26.395 15.146 1.000 10.890 190 LEU AAA N 1
ATOM 2804 C CA . LEU A 1 184 ? 32.856 26.112 13.768 1.000 11.500 190 LEU AAA CA 1
ATOM 2805 C C . LEU A 1 184 ? 33.822 27.160 13.249 1.000 12.300 190 LEU AAA C 1
ATOM 2806 O O . LEU A 1 184 ? 33.673 28.332 13.545 1.000 13.400 190 LEU AAA O 1
ATOM 2822 N N . LYS A 1 185 ? 34.775 26.698 12.479 1.000 12.570 191 LYS AAA N 1
ATOM 2823 C CA . LYS A 1 185 ? 35.633 27.587 11.636 1.000 13.610 191 LYS AAA CA 1
ATOM 2824 C C . LYS A 1 185 ? 34.711 28.389 10.732 1.000 15.510 191 LYS AAA C 1
ATOM 2825 O O . LYS A 1 185 ? 33.658 27.932 10.293 1.000 14.910 191 LYS AAA O 1
ATOM 2844 N N . GLU A 1 186 ? 35.152 29.589 10.390 1.000 17.010 192 GLU AAA N 1
ATOM 2845 C CA . GLU A 1 186 ? 34.353 30.527 9.581 1.000 20.400 192 GLU AAA CA 1
ATOM 2846 C C . GLU A 1 186 ? 33.977 29.938 8.221 1.000 17.030 192 GLU AAA C 1
ATOM 2847 O O . GLU A 1 186 ? 32.911 30.292 7.740 1.000 20.560 192 GLU AAA O 1
ATOM 2859 N N . ASP A 1 187 ? 34.785 29.085 7.630 1.000 16.670 193 ASP AAA N 1
ATOM 2860 C CA . ASP A 1 187 ? 34.530 28.536 6.296 1.000 16.850 193 ASP AAA CA 1
ATOM 2861 C C . ASP A 1 187 ? 33.807 27.173 6.362 1.000 16.330 193 ASP AAA C 1
ATOM 2862 O O . ASP A 1 187 ? 33.646 26.511 5.356 1.000 17.410 193 ASP AAA O 1
ATOM 2871 N N . GLN A 1 188 ? 33.330 26.788 7.548 1.000 14.130 194 GLN AAA N 1
ATOM 2872 C CA . GLN A 1 188 ? 32.690 25.462 7.737 1.000 14.350 194 GLN AAA CA 1
ATOM 2873 C C . GLN A 1 188 ? 31.247 25.637 8.188 1.000 13.750 194 GLN AAA C 1
ATOM 2874 O O . GLN A 1 188 ? 30.664 24.707 8.788 1.000 13.920 194 GLN AAA O 1
ATOM 2888 N N . THR A 1 189 ? 30.583 26.730 7.869 1.000 14.420 195 THR AAA N 1
ATOM 2889 C CA . THR A 1 189 ? 29.196 26.983 8.308 1.000 14.210 195 THR AAA CA 1
ATOM 2890 C C . THR A 1 189 ? 28.187 26.175 7.512 1.000 14.160 195 THR AAA C 1
ATOM 2891 O O . THR A 1 189 ? 27.034 26.155 7.930 1.000 14.840 195 THR AAA O 1
ATOM 2902 N N . GLU A 1 190 ? 28.582 25.414 6.515 1.000 13.150 196 GLU AAA N 1
ATOM 2903 C CA . GLU A 1 190 ? 27.612 24.529 5.848 1.000 13.600 196 GLU AAA CA 1
ATOM 2904 C C . GLU A 1 190 ? 27.029 23.524 6.852 1.000 13.070 196 GLU AAA C 1
ATOM 2905 O O . GLU A 1 190 ? 25.925 23.005 6.656 1.000 13.830 196 GLU AAA O 1
ATOM 2917 N N . TYR A 1 191 ? 27.819 23.206 7.883 1.000 12.670 197 TYR AAA N 1
ATOM 2918 C CA . TYR A 1 191 ? 27.374 22.188 8.870 1.000 11.800 197 TYR AAA CA 1
ATOM 2919 C C . TYR A 1 191 ? 26.357 22.740 9.854 1.000 12.240 197 TYR AAA C 1
ATOM 2920 O O . TYR A 1 191 ? 25.960 22.019 10.792 1.000 13.980 197 TYR AAA O 1
ATOM 2938 N N . LEU A 1 192 ? 25.852 23.961 9.653 1.000 12.500 198 LEU AAA N 1
ATOM 2939 C CA . LEU A 1 192 ? 24.710 24.518 10.385 1.000 13.680 198 LEU AAA CA 1
ATOM 2940 C C . LEU A 1 192 ? 23.475 24.461 9.513 1.000 14.470 198 LEU AAA C 1
ATOM 2941 O O . LEU A 1 192 ? 22.430 24.857 10.041 1.000 16.730 198 LEU AAA O 1
ATOM 2957 N N . GLU A 1 193 ? 23.559 24.062 8.251 1.000 13.500 199 GLU AAA N 1
ATOM 2958 C CA A GLU A 1 193 ? 22.385 24.111 7.364 0.500 14.760 199 GLU AAA CA 1
ATOM 2959 C CA B GLU A 1 193 ? 22.413 24.084 7.312 0.500 14.950 199 GLU AAA CA 1
ATOM 2960 C C . GLU A 1 193 ? 21.634 22.794 7.492 1.000 13.770 199 GLU AAA C 1
ATOM 2961 O O . GLU A 1 193 ? 22.231 21.712 7.381 1.000 13.840 199 GLU AAA O 1
ATOM 2983 N N . GLU A 1 194 ? 20.313 22.869 7.684 1.000 14.210 200 GLU AAA N 1
ATOM 2984 C CA . GLU A 1 194 ? 19.484 21.685 7.911 1.000 15.010 200 GLU AAA CA 1
ATOM 2985 C C . GLU A 1 194 ? 19.723 20.646 6.809 1.000 13.920 200 GLU AAA C 1
ATOM 2986 O O . GLU A 1 194 ? 19.840 19.450 7.069 1.000 13.230 200 GLU AAA O 1
ATOM 2998 N N . ARG A 1 195 ? 19.650 21.061 5.546 1.000 15.130 201 ARG AAA N 1
ATOM 2999 C CA . ARG A 1 195 ? 19.755 20.083 4.456 1.000 14.200 201 ARG AAA CA 1
ATOM 3000 C C . ARG A 1 195 ? 21.113 19.352 4.470 1.000 12.050 201 ARG AAA C 1
ATOM 3001 O O . ARG A 1 195 ? 21.159 18.191 4.121 1.000 12.910 201 ARG AAA O 1
ATOM 3022 N N . ARG A 1 196 ? 22.146 20.089 4.833 1.000 12.710 202 ARG AAA N 1
ATOM 3023 C CA . ARG A 1 196 ? 23.487 19.470 4.820 1.000 12.190 202 ARG AAA CA 1
ATOM 3024 C C . ARG A 1 196 ? 23.623 18.450 5.957 1.000 11.310 202 ARG AAA C 1
ATOM 3025 O O . ARG A 1 196 ? 24.105 17.351 5.776 1.000 10.950 202 ARG AAA O 1
ATOM 3046 N N . ILE A 1 197 ? 23.109 18.831 7.131 1.000 11.310 203 ILE AAA N 1
ATOM 3047 C CA . ILE A 1 197 ? 23.169 17.916 8.307 1.000 10.480 203 ILE AAA CA 1
ATOM 3048 C C . ILE A 1 197 ? 22.359 16.660 8.011 1.000 10.120 203 ILE AAA C 1
ATOM 3049 O O . ILE A 1 197 ? 22.790 15.554 8.240 1.000 10.720 203 ILE AAA O 1
ATOM 3065 N N . LYS A 1 198 ? 21.146 16.880 7.457 1.000 11.530 204 LYS AAA N 1
ATOM 3066 C CA . LYS A 1 198 ? 20.273 15.752 7.126 1.000 12.420 204 LYS AAA CA 1
ATOM 3067 C C . LYS A 1 198 ? 20.972 14.755 6.182 1.000 10.080 204 LYS AAA C 1
ATOM 3068 O O . LYS A 1 198 ? 20.894 13.561 6.324 1.000 11.840 204 LYS AAA O 1
ATOM 3087 N N . GLU A 1 199 ? 21.619 15.344 5.160 1.000 11.290 205 GLU AAA N 1
ATOM 3088 C CA . GLU A 1 199 ? 22.326 14.555 4.154 1.000 10.910 205 GLU AAA CA 1
ATOM 3089 C C . GLU A 1 199 ? 23.406 13.703 4.810 1.000 10.500 205 GLU AAA C 1
ATOM 3090 O O . GLU A 1 199 ? 23.555 12.562 4.521 1.000 11.310 205 GLU AAA O 1
ATOM 3102 N N . ILE A 1 200 ? 24.192 14.349 5.687 1.000 10.190 206 ILE AAA N 1
ATOM 3103 C CA . ILE A 1 200 ? 25.309 13.615 6.355 1.000 11.620 206 ILE AAA CA 1
ATOM 3104 C C . ILE A 1 200 ? 24.810 12.515 7.278 1.000 10.650 206 ILE AAA C 1
ATOM 3105 O O . ILE A 1 200 ? 25.369 11.437 7.347 1.000 11.640 206 ILE AAA O 1
ATOM 3121 N N . VAL A 1 201 ? 23.730 12.787 8.021 1.000 10.770 207 VAL AAA N 1
ATOM 3122 C CA . VAL A 1 201 ? 23.165 11.777 8.948 1.000 11.290 207 VAL AAA CA 1
ATOM 3123 C C . VAL A 1 201 ? 22.673 10.576 8.130 1.000 11.470 207 VAL AAA C 1
ATOM 3124 O O . VAL A 1 201 ? 22.918 9.438 8.463 1.000 12.700 207 VAL AAA O 1
ATOM 3137 N N . LYS A 1 202 ? 21.973 10.866 7.035 1.000 12.280 208 LYS AAA N 1
ATOM 3138 C CA . LYS A 1 202 ? 21.434 9.773 6.180 1.000 14.230 208 LYS AAA CA 1
ATOM 3139 C C . LYS A 1 202 ? 22.571 8.993 5.544 1.000 13.900 208 LYS AAA C 1
ATOM 3140 O O . LYS A 1 202 ? 22.437 7.806 5.416 1.000 17.030 208 LYS AAA O 1
ATOM 3159 N N . LYS A 1 203 ? 23.632 9.656 5.128 1.000 13.040 209 LYS AAA N 1
ATOM 3160 C CA . LYS A 1 203 ? 24.765 9.014 4.405 1.000 14.630 209 LYS AAA CA 1
ATOM 3161 C C . LYS A 1 203 ? 25.555 8.115 5.329 1.000 15.230 209 LYS AAA C 1
ATOM 3162 O O . LYS A 1 203 ? 25.911 6.991 4.944 1.000 17.630 209 LYS AAA O 1
ATOM 3181 N N . HIS A 1 204 ? 25.849 8.577 6.562 1.000 13.720 210 HIS AAA N 1
ATOM 3182 C CA . HIS A 1 204 ? 26.862 7.909 7.420 1.000 15.580 210 HIS AAA CA 1
ATOM 3183 C C . HIS A 1 204 ? 26.317 7.386 8.728 1.000 16.490 210 HIS AAA C 1
ATOM 3184 O O . HIS A 1 204 ? 27.084 6.632 9.379 1.000 19.280 210 HIS AAA O 1
ATOM 3199 N N . SER A 1 205 ? 25.107 7.731 9.157 1.000 13.810 211 SER AAA N 1
ATOM 3200 C CA . SER A 1 205 ? 24.593 7.384 10.490 1.000 14.410 211 SER AAA CA 1
ATOM 3201 C C . SER A 1 205 ? 23.213 6.746 10.385 1.000 15.710 211 SER AAA C 1
ATOM 3202 O O . SER A 1 205 ? 22.424 6.818 11.336 1.000 18.540 211 SER AAA O 1
ATOM 3210 N N . GLN A 1 206 ? 22.911 6.082 9.270 1.000 17.670 212 GLN AAA N 1
ATOM 3211 C CA . GLN A 1 206 ? 21.524 5.650 9.056 1.000 20.320 212 GLN AAA CA 1
ATOM 3212 C C . GLN A 1 206 ? 21.166 4.439 9.921 1.000 18.310 212 GLN AAA C 1
ATOM 3213 O O . GLN A 1 206 ? 19.938 4.247 10.117 1.000 23.730 212 GLN AAA O 1
ATOM 3227 N N . PHE A 1 207 ? 22.121 3.704 10.473 1.000 17.160 213 PHE AAA N 1
ATOM 3228 C CA . PHE A 1 207 ? 21.853 2.509 11.330 1.000 19.420 213 PHE AAA CA 1
ATOM 3229 C C . PHE A 1 207 ? 22.197 2.712 12.803 1.000 21.840 213 PHE AAA C 1
ATOM 3230 O O . PHE A 1 207 ? 22.564 1.808 13.602 1.000 28.460 213 PHE AAA O 1
ATOM 3247 N N . ILE A 1 208 ? 22.153 3.936 13.264 1.000 15.730 214 ILE AAA N 1
ATOM 3248 C CA . ILE A 1 208 ? 22.320 4.189 14.708 1.000 13.760 214 ILE AAA CA 1
ATOM 3249 C C . ILE A 1 208 ? 21.011 3.883 15.456 1.000 13.700 214 ILE AAA C 1
ATOM 3250 O O . ILE A 1 208 ? 19.933 4.315 14.989 1.000 16.050 214 ILE AAA O 1
ATOM 3266 N N . GLY A 1 209 ? 21.107 3.138 16.521 1.000 13.510 215 GLY AAA N 1
ATOM 3267 C CA . GLY A 1 209 ? 19.953 2.566 17.217 1.000 14.170 215 GLY AAA CA 1
ATOM 3268 C C . GLY A 1 209 ? 19.283 3.457 18.235 1.000 13.970 215 GLY AAA C 1
ATOM 3269 O O . GLY A 1 209 ? 18.677 2.976 19.144 1.000 15.430 215 GLY AAA O 1
ATOM 3273 N N . TYR A 1 210 ? 19.383 4.764 18.065 1.000 13.440 216 TYR AAA N 1
ATOM 3274 C CA . TYR A 1 210 ? 18.783 5.745 18.970 1.000 12.320 216 TYR AAA CA 1
ATOM 3275 C C . TYR A 1 210 ? 18.210 6.840 18.104 1.000 11.210 216 TYR AAA C 1
ATOM 3276 O O . TYR A 1 210 ? 18.778 7.136 17.060 1.000 13.290 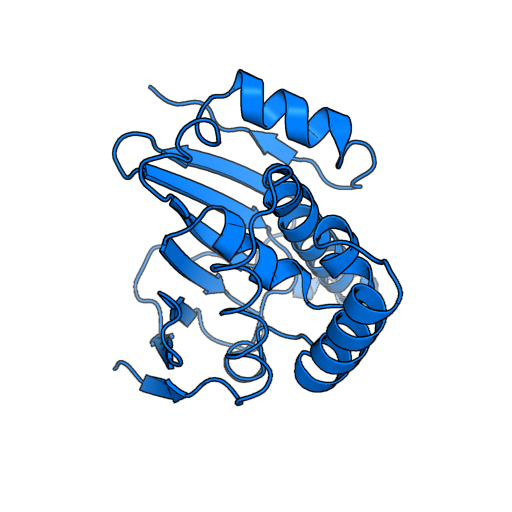216 TYR AAA O 1
ATOM 3294 N N . PRO A 1 211 ? 17.164 7.547 18.551 1.000 11.910 217 PRO AAA N 1
ATOM 3295 C CA . PRO A 1 211 ? 16.614 8.648 17.775 1.000 11.880 217 PRO AAA CA 1
ATOM 3296 C C . PRO A 1 211 ? 17.617 9.798 17.685 1.000 12.270 217 PRO AAA C 1
ATOM 3297 O O . PRO A 1 211 ? 18.291 10.113 18.698 1.000 14.460 217 PRO AAA O 1
ATOM 3308 N N . ILE A 1 212 ? 17.772 10.372 16.537 1.000 10.660 218 ILE AAA N 1
ATOM 3309 C CA . ILE A 1 212 ? 18.641 11.523 16.257 1.000 10.220 218 ILE AAA CA 1
ATOM 3310 C C . ILE A 1 212 ? 17.708 12.645 15.831 1.000 11.020 218 ILE AAA C 1
ATOM 3311 O O . ILE A 1 212 ? 17.080 12.523 14.758 1.000 13.480 218 ILE AAA O 1
ATOM 3327 N N . THR A 1 213 ? 17.525 13.630 16.678 1.000 10.780 219 THR AAA N 1
ATOM 3328 C CA . THR A 1 213 ? 16.598 14.735 16.357 1.000 10.020 219 THR AAA CA 1
ATOM 3329 C C . THR A 1 213 ? 17.400 15.945 15.924 1.000 9.190 219 THR AAA C 1
ATOM 3330 O O . THR A 1 213 ? 18.263 16.407 16.706 1.000 10.060 219 THR AAA O 1
ATOM 3341 N N . LEU A 1 214 ? 17.186 16.422 14.735 1.000 9.390 220 LEU AAA N 1
ATOM 3342 C CA . LEU A 1 214 ? 17.794 17.621 14.221 1.000 10.090 220 LEU AAA CA 1
ATOM 3343 C C . LEU A 1 214 ? 16.878 18.784 14.567 1.000 10.180 220 LEU AAA C 1
ATOM 3344 O O . LEU A 1 214 ? 15.816 18.900 13.958 1.000 10.880 220 LEU AAA O 1
ATOM 3360 N N . PHE A 1 215 ? 17.346 19.630 15.419 1.000 9.530 221 PHE AAA N 1
ATOM 3361 C CA . PHE A 1 215 ? 16.611 20.853 15.818 1.000 10.280 221 PHE AAA CA 1
ATOM 3362 C C . PHE A 1 215 ? 16.625 21.815 14.674 1.000 11.750 221 PHE AAA C 1
ATOM 3363 O O . PHE A 1 215 ? 17.588 21.894 13.924 1.000 12.490 221 PHE AAA O 1
ATOM 3380 N N . VAL A 1 216 ? 15.605 22.614 14.585 1.000 12.080 222 VAL AAA N 1
ATOM 3381 C CA . VAL A 1 216 ? 15.566 23.683 13.577 1.000 14.080 222 VAL AAA CA 1
ATOM 3382 C C . VAL A 1 216 ? 15.670 25.022 14.284 1.000 13.040 222 VAL AAA C 1
ATOM 3383 O O . VAL A 1 216 ? 15.554 25.113 15.507 1.000 14.940 222 VAL AAA O 1
ATOM 3396 N N . GLU A 1 217 ? 15.941 26.032 13.488 1.000 15.720 223 GLU AAA N 1
ATOM 3397 C CA . GLU A 1 217 ? 16.149 27.406 14.022 1.000 18.040 223 GLU AAA CA 1
ATOM 3398 C C . GLU A 1 217 ? 14.998 28.355 13.657 1.000 21.470 223 GLU AAA C 1
ATOM 3399 O O . GLU A 1 217 ? 14.561 28.256 12.529 1.000 24.740 223 GLU AAA O 1
ATOM 3411 N N . LYS A 1 218 ? 14.710 29.318 14.536 1.000 24.590 224 LYS AAA N 1
ATOM 3412 C CA . LYS A 1 218 ? 13.742 30.441 14.291 1.000 29.210 224 LYS AAA CA 1
ATOM 3413 C C . LYS A 1 218 ? 13.921 31.025 12.880 1.000 35.660 224 LYS AAA C 1
ATOM 3414 O O . LYS A 1 218 ? 15.074 31.328 12.595 1.000 36.140 224 LYS AAA O 1
#

Radius of gyration: 16.43 Å; Cα contacts (8 Å, |Δi|>4): 400; chains: 1; bounding box: 39×38×38 Å

Sequence (209 aa):
EVETFAFQAEIAQQLMSSSLIINTFYYSNKEIFLRELISNSSDALDKIRYESLTDPSKLDSGKELHHINLIPNKKQDRTLTIVDTGIIGMTKADDLINNNLGTIAKSGTKAFMEALQAGADISMIGQFGVGFYSAYLVAEKVTVITKHNDDEEQYAWESSAGGSFTVRTDTGEPPMMGRGTKVILHLKEDQTEYLEEERRIKEIVKKHSQFIGYPITLFVEK

Secondary structure (P-SEA, 3-state):
cbbbbbccaaaaaaaaaaaccccccccaaaaaaaaaaaaaaaaaaaaacccccccccccccbbbbbbbccccbbbbbbccccccaaaaaaccccaaaaaaaaaaaaaaaccccccccccccccccccccccbbbbbbccccccbbbbbbcccccccccccccccccbbbbbbbbccccccccccaaaaaaaaaaccccccbbbbbbbcc

Foldseek 3Di:
DKDKDFDDPLVLVVLCCLQPPDDDPLLLLVLLVVVVLLVQLVVLVVVCVVPVVQCVLDDAFAWEWEFDVVQQKTKIWTQGQWDAPVCVVVLVVFPRNQLSVVVVVVVVVPDDPSCSVVSRNSNSSLSNWAQKKWKWFDHPVHAIKIWMDSRPGMIMIDGDPDDDDSGTMMIMGNGDPVRSVCSPPVSVVVSCVVNVVPRPHYYHYDDDD

Solvent-accessible surface area: 10375 Å² total; per-residue (Å²): 202,57,81,96,53,84,14,82,80,57,0,28,103,0,3,55,43,2,67,117,63,189,30,92,61,45,17,2,0,1,63,14,3,0,41,60,6,13,88,22,0,71,98,0,108,156,34,13,124,125,52,103,66,60,31,124,38,32,98,108,20,28,0,24,0,52,7,49,104,155,95,76,12,0,15,1,29,6,28,0,21,8,29,32,64,58,69,0,51,95,15,17,54,35,114,1,111,68,5,2,136,42,0,37,98,22,40,121,92,70,21,64,6,25,58,0,34,135,39,36,0,4,9,0,0,0,1,1,0,1,98,68,0,14,0,12,0,44,26,52,116,43,104,19,15,9,1,44,4,70,15,85,29,45,9,27,0,88,67,33,139,39,152,116,39,37,3,0,14,37,12,34,0,43,1,44,141,111,18,56,66,8,3,70,72,192,47,0,114,95,2,26,164,122,40,7,103,189,48,61,14,84,44,66,35,80,107,57,156